Protein AF-A0A9P8PG30-F1 (afdb_monomer)

Mean predicted aligned error: 10.17 Å

Nearest PDB structures (foldseek):
  8om4-assembly1_Y  TM=9.327E-01  e=7.629E-26  Saccharomyces cerevisiae
  8d8l-assembly1_Y  TM=9.300E-01  e=6.526E-25  Saccharomyces cerevisiae
  5mrc-assembly1_YY  TM=9.302E-01  e=1.934E-23  Saccharomyces cerevisiae
  7pnw-assembly1_1  TM=8.370E-01  e=6.073E-05  Mus musculus
  8css-assembly1_1  TM=7.109E-01  e=1.776E-04  Homo sapiens

Organism: NCBI:txid1378264

InterPro domains:
  IPR019349 Small ribosomal subunit protein mS35, mitochondrial, conserved domain [PF10213] (137-267)
  IPR039848 Small ribosomal subunit protein mS35, mitochondrial [PTHR13490] (96-263)

Foldseek 3Di:
DPPPDDDDPVVPCVLVPLLPLQPPDLVVLVVSPVVNCVVCPPNDDDDPSNLNSNLVCCVVVVNHSVLSVQCSVVPVVSVCVVVVHDPDDPPDDPPDPVPDDPPVVVVVVVVVVVVVVVVCCVVPVVVVCVVVDDDDDDDDLDQKDKDADDDPPCPQPLSRQKIKIKGAPVSLPDDPLLLQQLLQLLALQAAPVRNMGMDMFRDDPHNVVRVVVVVVVVVVSSVRSRPPPPDSCPVPDRDCPSVVVVCPPVVNVVVVVVVDDDDPVPDDVVPPDDDDQDPVNVVD

Radius of gyration: 38.38 Å; Cα contacts (8 Å, |Δi|>4): 210; chains: 1; bounding box: 87×65×99 Å

Sequence (284 aa):
MLRHFSTSTKTFQLYKTPSKWANLPPEQILALYKERSLKLVGQNKFNQDELNALLSTSKYTGIPEHEIKRIYTKGEVGVFEILNEKYQDNYNPPKFQFDEYPENAQQIIRDHREQREYNRIAAYEMPHLVKYRQEYKPTVDKPLKFKFVKYLGESDYKANQKVSLVVKLSDLKLDEKQQHKFKVLSGTRFNHDLQELKMSYNKLGSSLQNSKELSQQFSRLLKESKDLSKDDFSDIPLDLRYFNKLKSNDHNKKLNRYKLKFPEEWKRPEDAPKERKSVLDLIE

Secondary structure (DSSP, 8-state):
--------TTSTTGGG-GGG-TTS-HHHHHHHHHHHHHHSTTT----HHHHHHHHHTHHHH---HHHHHHHHHHTHHHHHHHHT--S----PPPPP-S-S--HHHHHHHHHHHHHHHHHHIIIIIHHHHGGG-------SS---EEEE---TT-TT-GGGG-EEEEEEGGGG---HHHHHHHHHHHGGGEETTTTEEEEEE--SS-HHHHHHHHHHHHHHHHHHHH--SS----SS----HHHHHHHHSHHHHHHHHTT-PPPGGG--GGGSPPP---SGGGT-

pLDDT: mean 89.57, std 12.2, range [31.17, 98.56]

Solvent-accessible surface area (backbone atoms only — not comparable to full-atom values): 17406 Å² total; per-residue (Å²): 132,84,80,79,68,88,73,56,86,81,60,83,58,53,55,78,47,40,78,73,37,70,85,52,58,53,71,57,44,53,49,35,51,52,50,30,54,69,74,32,65,96,70,72,68,94,49,68,46,43,48,54,31,54,44,71,25,21,84,80,74,72,46,56,51,72,56,54,53,39,31,74,72,49,42,69,63,29,48,31,68,70,70,74,47,74,96,71,79,83,87,65,81,73,81,85,80,86,83,74,75,57,69,74,58,48,49,54,53,48,54,52,48,51,53,53,48,53,51,47,41,56,70,64,50,50,66,58,53,58,80,73,65,74,84,89,74,82,76,78,97,60,59,72,43,78,46,81,43,80,58,85,97,44,82,82,45,74,62,40,17,31,25,34,40,39,34,48,57,83,69,64,75,60,54,75,62,30,46,51,29,38,48,56,76,45,43,89,38,42,39,83,89,78,43,28,42,49,52,71,36,65,86,48,95,38,35,67,58,18,45,51,54,47,51,51,53,48,53,51,52,56,50,58,22,65,47,56,87,86,56,53,61,82,87,60,78,80,83,53,65,67,59,52,52,57,50,64,36,66,75,42,45,59,56,52,58,70,68,64,67,81,60,72,88,73,62,57,75,86,76,50,83,72,88,77,79,52,76,64,77,73,72,113

Structure (mmCIF, N/CA/C/O backbone):
data_AF-A0A9P8PG30-F1
#
_entry.id   AF-A0A9P8PG30-F1
#
loop_
_atom_site.group_PDB
_atom_site.id
_atom_site.type_symbol
_atom_site.label_atom_id
_atom_site.label_alt_id
_atom_site.label_comp_id
_atom_site.label_asym_id
_atom_site.label_entity_id
_atom_site.label_seq_id
_atom_site.pdbx_PDB_ins_code
_atom_site.Cartn_x
_atom_site.Cartn_y
_atom_site.Cartn_z
_atom_site.occupancy
_atom_site.B_iso_or_equiv
_atom_site.auth_seq_id
_atom_site.auth_comp_id
_atom_site.auth_asym_id
_atom_site.auth_atom_id
_atom_site.pdbx_PDB_model_num
ATOM 1 N N . MET A 1 1 ? 10.600 -5.669 -22.794 1.00 39.09 1 MET A N 1
ATOM 2 C CA . MET A 1 1 ? 11.745 -5.840 -21.878 1.00 39.09 1 MET A CA 1
ATOM 3 C C . MET A 1 1 ? 12.725 -6.854 -22.440 1.00 39.09 1 MET A C 1
ATOM 5 O O . MET A 1 1 ? 12.573 -8.051 -22.217 1.00 39.09 1 MET A O 1
ATOM 9 N N . LEU A 1 2 ? 13.723 -6.374 -23.179 1.00 31.17 2 LEU A N 1
ATOM 10 C CA . LEU A 1 2 ? 14.970 -7.110 -23.350 1.00 31.17 2 LEU A CA 1
ATOM 11 C C . LEU A 1 2 ? 15.621 -7.175 -21.966 1.00 31.17 2 LEU A C 1
ATOM 13 O O . LEU A 1 2 ? 16.029 -6.144 -21.428 1.00 31.17 2 LEU A O 1
ATOM 17 N N . ARG A 1 3 ? 1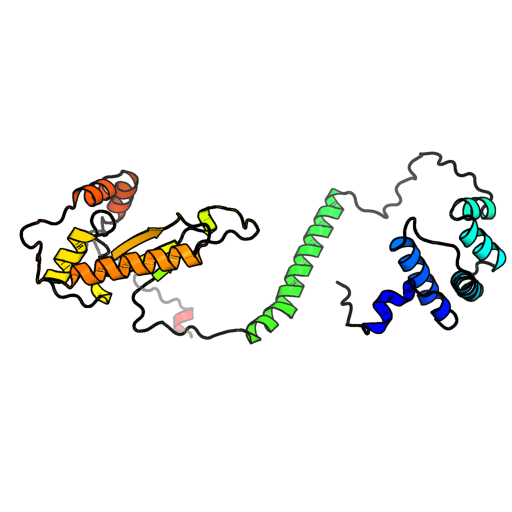5.619 -8.365 -21.354 1.00 40.06 3 ARG A N 1
ATOM 18 C CA . ARG A 1 3 ? 16.324 -8.623 -20.097 1.00 40.06 3 ARG A CA 1
ATOM 19 C C . ARG A 1 3 ? 17.787 -8.250 -20.315 1.00 40.06 3 ARG A C 1
ATOM 21 O O . ARG A 1 3 ? 18.503 -8.965 -21.009 1.00 40.06 3 ARG A O 1
ATOM 28 N N . HIS A 1 4 ? 18.220 -7.137 -19.733 1.00 33.12 4 HIS A N 1
ATOM 29 C CA . HIS A 1 4 ? 19.638 -6.895 -19.521 1.00 33.12 4 HIS A CA 1
ATOM 30 C C . HIS A 1 4 ? 20.056 -7.861 -18.415 1.00 33.12 4 HIS A C 1
ATOM 32 O O . HIS A 1 4 ? 19.954 -7.563 -17.227 1.00 33.12 4 HIS A O 1
ATOM 38 N N . PHE A 1 5 ? 20.438 -9.074 -18.816 1.00 37.06 5 PHE A N 1
ATOM 39 C CA . PHE A 1 5 ? 21.253 -9.934 -17.974 1.00 37.06 5 PHE A CA 1
ATOM 40 C C . PHE A 1 5 ? 22.447 -9.109 -17.496 1.00 37.06 5 PHE A C 1
ATOM 42 O O . PHE A 1 5 ? 22.982 -8.304 -18.257 1.00 37.06 5 PHE A O 1
ATOM 49 N N . SER A 1 6 ? 22.831 -9.277 -16.233 1.00 40.44 6 SER A N 1
ATOM 50 C CA . SER A 1 6 ? 23.961 -8.590 -15.619 1.00 40.44 6 SER A CA 1
ATOM 51 C C . SER A 1 6 ? 25.255 -8.885 -16.385 1.00 40.44 6 SER A C 1
ATOM 53 O O . SER A 1 6 ? 26.017 -9.790 -16.044 1.00 40.44 6 SER A O 1
ATOM 55 N N . THR A 1 7 ? 25.536 -8.116 -17.427 1.00 36.91 7 THR A N 1
ATOM 56 C CA . THR A 1 7 ? 26.876 -8.006 -17.978 1.00 36.91 7 THR A CA 1
ATOM 57 C C . THR A 1 7 ? 27.670 -7.194 -16.970 1.00 36.91 7 THR A C 1
ATOM 59 O O . THR A 1 7 ? 27.444 -5.997 -16.831 1.00 36.91 7 THR A O 1
ATOM 62 N N . SER A 1 8 ? 28.515 -7.891 -16.208 1.00 38.94 8 SER A N 1
ATOM 63 C CA . SER A 1 8 ? 29.741 -7.407 -15.567 1.00 38.94 8 SER A CA 1
ATOM 64 C C . SER A 1 8 ? 29.812 -5.891 -15.347 1.00 38.94 8 SER A C 1
ATOM 66 O O . SER A 1 8 ? 30.046 -5.120 -16.273 1.00 38.94 8 SER A O 1
ATOM 68 N N . THR A 1 9 ? 29.740 -5.459 -14.092 1.00 45.47 9 THR A N 1
ATOM 69 C CA . THR A 1 9 ? 29.945 -4.071 -13.639 1.00 45.47 9 THR A CA 1
ATOM 70 C C . THR A 1 9 ? 31.234 -3.398 -14.151 1.00 45.47 9 THR A C 1
ATOM 72 O O . THR A 1 9 ? 31.374 -2.184 -14.022 1.00 45.47 9 THR A O 1
ATOM 75 N N . LYS A 1 10 ? 32.158 -4.132 -14.792 1.00 47.34 10 LYS A N 1
ATOM 76 C CA . LYS A 1 10 ? 33.352 -3.593 -15.464 1.00 47.34 10 LYS A CA 1
ATOM 77 C C . LYS A 1 10 ? 33.074 -2.873 -16.798 1.00 47.34 10 LYS A C 1
ATOM 79 O O . LYS A 1 10 ? 33.916 -2.080 -17.209 1.00 47.34 10 LYS A O 1
ATOM 84 N N . THR A 1 11 ? 31.940 -3.098 -17.470 1.00 53.00 11 THR A N 1
ATOM 85 C CA . THR A 1 11 ? 31.624 -2.460 -18.772 1.00 53.00 11 THR A CA 1
ATOM 86 C C . THR A 1 11 ? 30.919 -1.103 -18.657 1.00 53.00 11 THR A C 1
ATOM 88 O O . THR A 1 11 ? 30.943 -0.325 -19.606 1.00 53.00 11 THR A O 1
ATOM 91 N N . PHE A 1 12 ? 30.359 -0.759 -17.491 1.00 61.66 12 PHE A N 1
ATOM 92 C CA . PHE A 1 12 ? 29.430 0.374 -17.311 1.00 61.66 12 PHE A CA 1
ATOM 93 C C . PHE A 1 12 ? 29.992 1.780 -17.597 1.00 61.66 12 PHE A C 1
ATOM 95 O O . PHE A 1 12 ? 29.233 2.747 -17.651 1.00 61.66 12 PHE A O 1
ATOM 102 N N . GLN A 1 13 ? 31.310 1.927 -17.745 1.00 78.44 13 GLN A N 1
ATOM 103 C CA . GLN A 1 13 ? 31.954 3.221 -18.004 1.00 78.44 13 GLN A CA 1
ATOM 104 C C . GLN A 1 13 ? 33.001 3.166 -19.117 1.00 78.44 13 GLN A C 1
ATOM 106 O O . GLN A 1 13 ? 33.821 4.076 -19.229 1.00 78.44 13 GLN A O 1
ATOM 111 N N . LEU A 1 14 ? 32.983 2.126 -19.956 1.00 87.94 14 LEU A N 1
ATOM 112 C CA . LEU A 1 14 ? 33.947 1.988 -21.049 1.00 87.94 14 LEU A CA 1
ATOM 113 C C . LEU A 1 14 ? 33.897 3.195 -22.005 1.00 87.94 14 LEU A C 1
ATOM 115 O O . LEU A 1 14 ? 34.938 3.635 -22.489 1.00 87.94 14 LEU A O 1
ATOM 119 N N . TYR A 1 15 ? 32.717 3.810 -22.160 1.00 89.88 15 TYR A N 1
ATOM 120 C CA . TYR A 1 15 ? 32.501 5.035 -22.935 1.00 89.88 15 TYR A CA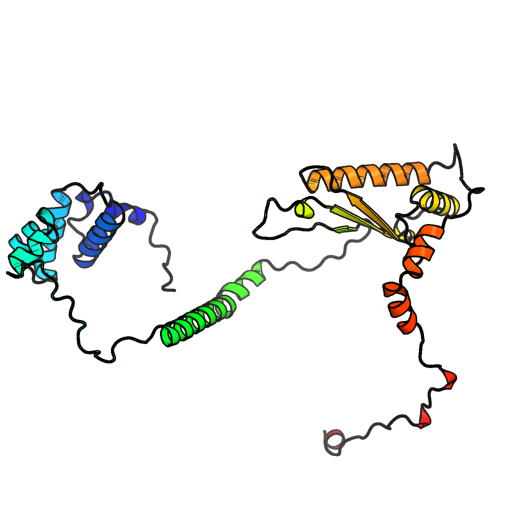 1
ATOM 121 C C . TYR A 1 15 ? 33.324 6.256 -22.435 1.00 89.88 15 TYR A C 1
ATOM 123 O O . TYR A 1 15 ? 33.541 7.226 -23.166 1.00 89.88 15 TYR A O 1
ATOM 131 N N . LYS A 1 16 ? 33.801 6.250 -21.179 1.00 89.75 16 LYS A N 1
ATOM 132 C CA . LYS A 1 16 ? 34.621 7.339 -20.616 1.00 89.75 16 LYS A CA 1
ATOM 133 C C . LYS A 1 16 ? 36.096 7.239 -20.998 1.00 89.75 16 LYS A C 1
ATOM 135 O O . LYS A 1 16 ? 36.784 8.255 -20.952 1.00 89.75 16 LYS A O 1
ATOM 140 N N . THR A 1 17 ? 36.577 6.049 -21.365 1.00 90.56 17 THR A N 1
ATOM 141 C CA . THR A 1 17 ? 37.994 5.781 -21.660 1.00 90.56 17 THR A CA 1
ATOM 142 C C . THR A 1 17 ? 38.178 5.280 -23.097 1.00 90.56 17 THR A C 1
ATOM 144 O O . THR A 1 17 ? 38.301 4.067 -23.293 1.00 90.56 17 THR A O 1
ATOM 147 N N . PRO A 1 18 ? 38.225 6.184 -24.097 1.00 90.88 18 PRO A N 1
ATOM 148 C CA . PRO A 1 18 ? 38.389 5.797 -25.499 1.00 90.88 18 PRO A CA 1
ATOM 149 C C . PRO A 1 18 ? 39.692 5.067 -25.829 1.00 90.88 18 PRO A C 1
ATOM 151 O O . PRO A 1 18 ? 39.726 4.271 -26.759 1.00 90.88 18 PRO A O 1
ATOM 154 N N . SER A 1 19 ? 40.728 5.229 -25.004 1.00 91.69 19 SER A N 1
ATOM 155 C CA . SER A 1 19 ? 41.995 4.493 -25.119 1.00 91.69 19 SER A CA 1
ATOM 156 C C . SER A 1 19 ? 41.842 2.969 -25.104 1.00 91.69 19 SER A C 1
ATOM 158 O O . SER A 1 19 ? 42.685 2.248 -25.628 1.00 91.69 19 SER A O 1
ATOM 160 N N . LYS A 1 20 ? 40.752 2.448 -24.527 1.00 91.75 20 LYS A N 1
ATOM 161 C CA . LYS A 1 20 ? 40.487 1.004 -24.442 1.00 91.75 20 LYS A CA 1
ATOM 162 C C . LYS A 1 20 ? 39.703 0.450 -25.636 1.00 91.75 20 LYS A C 1
ATOM 164 O O . LYS A 1 20 ? 39.381 -0.734 -25.630 1.00 91.75 20 LYS A O 1
ATOM 169 N N . TRP A 1 21 ? 39.353 1.277 -26.624 1.00 92.62 21 TRP A N 1
ATOM 170 C CA . TRP A 1 21 ? 38.451 0.879 -27.712 1.00 92.62 21 TRP A CA 1
ATOM 171 C C . TRP A 1 21 ? 39.160 0.245 -28.914 1.00 92.62 21 TRP A C 1
ATOM 173 O O . TRP A 1 21 ? 38.495 -0.369 -29.740 1.00 92.62 21 TRP A O 1
ATOM 183 N N . ALA A 1 22 ? 40.490 0.344 -28.998 1.00 87.12 22 ALA A N 1
ATOM 184 C CA . ALA A 1 22 ? 41.267 -0.018 -30.188 1.00 87.12 22 ALA A CA 1
ATOM 185 C C . ALA A 1 22 ? 41.102 -1.475 -30.672 1.00 87.12 22 ALA A C 1
ATOM 187 O O . ALA A 1 22 ? 41.218 -1.729 -31.863 1.00 87.12 22 ALA A O 1
ATOM 188 N N . ASN A 1 23 ? 40.808 -2.421 -29.771 1.00 88.12 23 ASN A N 1
ATOM 189 C CA . ASN A 1 23 ? 40.700 -3.856 -30.087 1.00 88.12 23 ASN A CA 1
ATOM 190 C C . ASN A 1 23 ? 39.265 -4.400 -29.973 1.00 88.12 23 ASN A C 1
ATOM 192 O O . ASN A 1 23 ? 39.066 -5.607 -29.833 1.00 88.12 23 ASN A O 1
ATOM 196 N N . LEU A 1 24 ? 38.261 -3.523 -29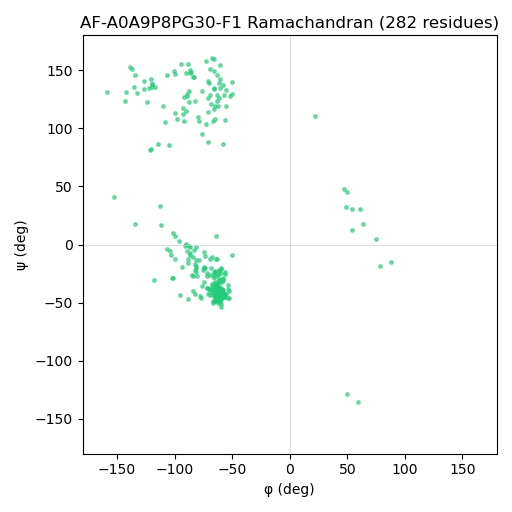.954 1.00 92.25 24 LEU A N 1
ATOM 197 C CA . LEU A 1 24 ? 36.859 -3.925 -29.858 1.00 92.25 24 LEU A CA 1
ATOM 198 C C . LEU A 1 24 ? 36.261 -4.177 -31.249 1.00 92.25 24 LEU A C 1
ATOM 200 O O . LEU A 1 24 ? 36.732 -3.611 -32.235 1.00 92.25 24 LEU A O 1
ATOM 204 N N . PRO A 1 25 ? 35.210 -5.008 -31.361 1.00 95.00 25 PRO A N 1
ATOM 205 C CA . PRO A 1 25 ? 34.521 -5.186 -32.630 1.00 95.00 25 PRO A CA 1
ATOM 206 C C . PRO A 1 25 ? 33.875 -3.860 -33.085 1.00 95.00 25 PRO A C 1
ATOM 208 O O . PRO A 1 25 ? 33.377 -3.107 -32.238 1.00 95.00 25 PRO A O 1
ATOM 211 N N . PRO A 1 26 ? 33.815 -3.580 -34.403 1.00 94.31 26 PRO A N 1
ATOM 212 C CA . PRO A 1 26 ? 33.328 -2.304 -34.934 1.00 94.31 26 PRO A CA 1
ATOM 213 C C . PRO A 1 26 ? 31.948 -1.872 -34.418 1.00 94.31 26 PRO A C 1
ATOM 215 O O . PRO A 1 26 ? 31.753 -0.707 -34.078 1.00 94.31 26 PRO A O 1
ATOM 218 N N . GLU A 1 27 ? 31.001 -2.807 -34.281 1.00 93.94 27 GLU A N 1
ATOM 219 C CA . GLU A 1 27 ? 29.666 -2.533 -33.727 1.00 93.94 27 GLU A CA 1
ATOM 220 C C . GLU A 1 27 ? 29.718 -1.976 -32.299 1.00 93.94 27 GLU A C 1
ATOM 222 O O . GLU A 1 27 ? 29.008 -1.023 -31.970 1.00 93.94 27 GLU A O 1
ATOM 227 N N . GLN A 1 28 ? 30.581 -2.544 -31.451 1.00 92.62 28 GLN A N 1
ATOM 228 C CA . GLN A 1 28 ? 30.746 -2.086 -30.073 1.00 92.62 28 GLN A CA 1
ATOM 229 C C . GLN A 1 28 ? 31.405 -0.711 -30.026 1.00 92.62 28 GLN A C 1
ATOM 231 O O . GLN A 1 28 ? 30.985 0.118 -29.226 1.00 92.62 28 GLN A O 1
ATOM 236 N N . ILE A 1 29 ? 32.383 -0.436 -30.894 1.00 94.25 29 ILE A N 1
ATOM 237 C CA . ILE A 1 29 ? 33.011 0.890 -30.993 1.00 94.25 29 ILE A CA 1
ATOM 238 C C . ILE A 1 29 ? 31.959 1.947 -31.352 1.00 94.25 29 ILE A C 1
ATOM 240 O O . ILE A 1 29 ? 31.876 2.981 -30.690 1.00 94.25 29 ILE A O 1
ATOM 244 N N . LEU A 1 30 ? 31.106 1.675 -32.345 1.00 94.12 30 LEU A N 1
ATOM 245 C CA . LEU A 1 30 ? 30.028 2.586 -32.745 1.00 94.12 30 LEU A CA 1
ATOM 246 C C . LEU A 1 30 ? 28.986 2.773 -31.634 1.00 94.12 30 LEU A C 1
ATOM 248 O O . LEU A 1 30 ? 28.513 3.889 -31.414 1.00 94.12 30 LEU A O 1
ATOM 252 N N . ALA A 1 31 ? 28.636 1.704 -30.916 1.00 93.19 31 ALA A N 1
ATOM 253 C CA . ALA A 1 31 ? 27.738 1.783 -29.768 1.00 93.19 31 ALA A CA 1
ATOM 254 C C . ALA A 1 31 ? 28.338 2.628 -28.632 1.00 93.19 31 ALA A C 1
ATOM 256 O O . ALA A 1 31 ? 27.645 3.483 -28.087 1.00 93.19 31 ALA A O 1
ATOM 257 N N . LEU A 1 32 ? 29.626 2.451 -28.324 1.00 93.00 32 LEU A N 1
ATOM 258 C CA . LEU A 1 32 ? 30.349 3.227 -27.311 1.00 93.00 32 LEU A CA 1
ATOM 259 C C . LEU A 1 32 ? 30.493 4.694 -27.705 1.00 93.00 32 LEU A C 1
ATOM 261 O O . LEU A 1 32 ? 30.340 5.565 -26.852 1.00 93.00 32 LEU A O 1
ATOM 265 N N . TYR A 1 33 ? 30.742 4.976 -28.984 1.00 92.62 33 TYR A N 1
ATOM 266 C CA . TYR A 1 33 ? 30.766 6.335 -29.514 1.00 92.62 33 TYR A CA 1
ATOM 267 C C . TYR A 1 33 ? 29.405 7.023 -29.346 1.00 92.62 33 TYR A C 1
ATOM 269 O O . TYR A 1 33 ? 29.341 8.123 -28.798 1.00 92.62 33 TYR A O 1
ATOM 277 N N . LYS A 1 34 ? 28.308 6.349 -29.726 1.00 91.75 34 LYS A N 1
ATOM 278 C CA . LYS A 1 34 ? 26.933 6.842 -29.517 1.00 91.75 34 LYS A CA 1
ATOM 279 C C . LYS A 1 34 ? 26.611 7.030 -28.035 1.00 91.75 34 LYS A C 1
ATOM 281 O O . LYS A 1 34 ? 26.034 8.035 -27.638 1.00 91.75 34 LYS A O 1
ATOM 286 N N . GLU A 1 35 ? 26.991 6.078 -27.192 1.00 91.75 35 GLU A N 1
ATOM 287 C CA . GLU A 1 35 ? 26.787 6.167 -25.747 1.00 91.75 35 GLU A CA 1
ATOM 288 C C . GLU A 1 35 ? 27.562 7.348 -25.149 1.00 91.75 35 GLU A C 1
ATOM 290 O O . GLU A 1 35 ? 27.025 8.100 -24.335 1.00 91.75 35 GLU A O 1
ATOM 295 N N . ARG A 1 36 ? 28.814 7.543 -25.572 1.00 91.31 36 ARG A N 1
ATOM 296 C CA . ARG A 1 36 ? 29.663 8.651 -25.137 1.00 91.31 36 ARG A CA 1
ATOM 297 C C . ARG A 1 36 ? 29.101 9.994 -25.585 1.00 91.31 36 ARG A C 1
ATOM 299 O O . ARG A 1 36 ? 29.035 10.900 -24.757 1.00 91.31 36 ARG A O 1
ATOM 306 N N . SER A 1 37 ? 28.680 10.120 -26.843 1.00 89.50 37 SER A N 1
ATOM 307 C CA . SER A 1 37 ? 28.111 11.363 -27.367 1.00 89.50 37 SER A CA 1
ATOM 308 C C . SER A 1 37 ? 26.799 11.730 -26.669 1.00 89.50 37 SER A C 1
ATOM 310 O O . SER A 1 37 ? 26.622 12.892 -26.317 1.00 89.50 37 SER A O 1
ATOM 312 N N . LEU A 1 38 ? 25.938 10.748 -26.363 1.00 90.38 38 LEU A N 1
ATOM 313 C CA . LEU A 1 38 ? 24.683 10.947 -25.623 1.00 90.38 38 LEU A CA 1
ATOM 314 C C . LEU A 1 38 ? 24.889 11.255 -24.134 1.00 90.38 38 LEU A C 1
ATOM 316 O O . LEU A 1 38 ? 24.143 12.042 -23.557 1.00 90.38 38 LEU A O 1
ATOM 320 N N . LYS A 1 39 ? 25.875 10.632 -23.478 1.00 90.38 39 LYS A N 1
ATOM 321 C CA . LYS A 1 39 ? 26.117 10.831 -22.037 1.00 90.38 39 LYS A CA 1
ATOM 322 C C . LYS A 1 39 ? 26.962 12.064 -21.721 1.00 90.38 39 LYS A C 1
ATOM 324 O O . LYS A 1 39 ? 26.855 12.585 -20.616 1.00 90.38 39 LYS A O 1
ATOM 329 N N . LEU A 1 40 ? 27.822 12.503 -22.643 1.00 88.75 40 LEU A N 1
ATOM 330 C CA . LEU A 1 40 ? 28.732 13.645 -22.470 1.00 88.75 40 LEU A CA 1
ATOM 331 C C . LEU A 1 40 ? 28.363 14.830 -23.376 1.00 88.75 40 LEU A C 1
ATOM 333 O O . LEU A 1 40 ? 29.246 15.560 -23.831 1.00 88.75 40 LEU A O 1
ATOM 337 N N . VAL A 1 41 ? 27.072 15.032 -23.649 1.00 83.94 41 VAL A N 1
ATOM 338 C CA . VAL A 1 41 ? 26.585 16.173 -24.445 1.00 83.94 41 VAL A CA 1
ATOM 339 C C . VAL A 1 41 ? 27.147 17.486 -23.875 1.00 83.94 41 VAL A C 1
ATOM 341 O O . VAL A 1 41 ? 27.083 17.732 -22.673 1.00 83.94 41 VAL A O 1
ATOM 344 N N . GLY A 1 42 ? 27.765 18.308 -24.729 1.00 79.81 42 GLY A N 1
ATOM 345 C CA . GLY A 1 42 ? 28.391 19.590 -24.361 1.00 79.81 42 GLY A CA 1
ATOM 346 C C . GLY A 1 42 ? 29.778 19.501 -23.700 1.00 79.81 42 GLY A C 1
ATOM 347 O O . GLY A 1 42 ? 30.524 20.474 -23.723 1.00 79.81 42 GLY A O 1
ATOM 348 N N . GLN A 1 43 ? 30.164 18.342 -23.159 1.00 83.00 43 GLN A N 1
ATOM 349 C CA . GLN A 1 43 ? 31.492 18.100 -22.568 1.00 83.00 43 GLN A CA 1
ATOM 350 C C . GLN A 1 43 ? 32.382 17.210 -23.440 1.00 83.00 43 GLN A C 1
ATOM 352 O O . GLN A 1 43 ? 33.540 16.957 -23.093 1.00 83.00 43 GLN A O 1
ATOM 357 N N . ASN A 1 44 ? 31.849 16.705 -24.554 1.00 80.25 44 ASN A N 1
ATOM 358 C CA . ASN A 1 44 ? 32.593 15.845 -25.450 1.00 80.25 44 ASN A CA 1
ATOM 359 C C . ASN A 1 44 ? 33.735 16.635 -26.098 1.00 80.25 44 ASN A C 1
ATOM 361 O O . ASN A 1 44 ? 33.514 17.606 -26.819 1.00 80.25 44 ASN A O 1
ATOM 365 N N . LYS A 1 45 ? 34.966 16.219 -25.808 1.00 84.81 45 LYS A N 1
ATOM 366 C CA . LYS A 1 45 ? 36.177 16.776 -26.404 1.00 84.81 45 LYS A CA 1
ATOM 367 C C . LYS A 1 45 ? 36.732 15.780 -27.400 1.00 84.81 45 LYS A C 1
ATOM 369 O O . LYS A 1 45 ? 36.674 14.573 -27.163 1.00 84.81 45 LYS A O 1
ATOM 374 N N . PHE A 1 46 ? 37.319 16.326 -28.457 1.00 87.94 46 PHE A N 1
ATOM 375 C CA . PHE A 1 46 ? 38.087 15.568 -29.428 1.00 87.94 46 PHE A CA 1
ATOM 376 C C . PHE A 1 46 ? 39.113 14.674 -28.720 1.00 87.94 46 PHE A C 1
ATOM 378 O O . PHE A 1 46 ? 39.877 15.146 -27.873 1.00 87.94 46 PHE A O 1
ATOM 385 N N . ASN A 1 47 ? 39.131 13.393 -29.077 1.00 92.31 47 ASN A N 1
ATOM 386 C 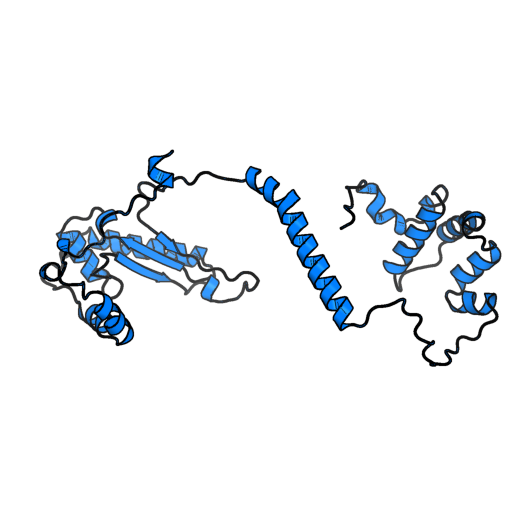CA . ASN A 1 47 ? 40.089 12.421 -28.577 1.00 92.31 47 ASN A CA 1
ATOM 387 C C . ASN A 1 47 ? 40.666 11.610 -29.747 1.00 92.31 47 ASN A C 1
ATOM 389 O O . ASN A 1 47 ? 39.933 11.092 -30.586 1.00 92.31 47 ASN A O 1
ATOM 393 N N . GLN A 1 48 ? 41.992 11.496 -29.801 1.00 93.19 48 GLN A N 1
ATOM 394 C CA . GLN A 1 48 ? 42.685 10.783 -30.874 1.00 93.19 48 GLN A CA 1
ATOM 395 C C . GLN A 1 48 ? 42.460 9.271 -30.802 1.00 93.19 48 GLN A C 1
ATOM 397 O O . GLN A 1 48 ? 42.254 8.645 -31.837 1.00 93.19 48 GLN A O 1
ATOM 402 N N . ASP A 1 49 ? 42.422 8.693 -29.600 1.00 94.25 49 ASP A N 1
ATOM 403 C CA . ASP A 1 49 ? 42.183 7.255 -29.425 1.00 94.25 49 ASP A CA 1
ATOM 404 C C . ASP A 1 49 ? 40.776 6.857 -29.890 1.00 94.25 49 ASP A C 1
ATOM 406 O O . ASP A 1 49 ? 40.576 5.809 -30.498 1.00 94.25 49 ASP A O 1
ATOM 410 N N . GLU A 1 50 ? 39.805 7.739 -29.638 1.00 93.81 50 GLU A N 1
ATOM 411 C CA . GLU A 1 50 ? 38.424 7.604 -30.101 1.00 93.81 50 GLU A CA 1
ATOM 412 C C . GLU A 1 50 ? 38.347 7.650 -31.626 1.00 93.81 50 GLU A C 1
ATOM 414 O O . GLU A 1 50 ? 37.727 6.784 -32.241 1.00 93.81 50 GLU A O 1
ATOM 419 N N . LEU A 1 51 ? 39.014 8.632 -32.238 1.00 94.56 51 LEU A N 1
ATOM 420 C CA . LEU A 1 51 ? 39.078 8.755 -33.687 1.00 94.56 51 LEU A CA 1
ATOM 421 C C . LEU A 1 51 ? 39.734 7.520 -34.315 1.00 94.56 51 LEU A C 1
ATOM 423 O O . LEU A 1 51 ? 39.173 6.959 -35.246 1.00 94.56 51 LEU A O 1
ATOM 427 N N . ASN A 1 52 ? 40.869 7.054 -33.793 1.00 95.50 52 ASN A N 1
ATOM 428 C CA . ASN A 1 52 ? 41.557 5.868 -34.310 1.00 95.50 52 ASN A CA 1
ATOM 429 C C . ASN A 1 52 ? 40.681 4.612 -34.210 1.00 95.50 52 ASN A C 1
ATOM 431 O O . ASN A 1 52 ? 40.615 3.823 -35.155 1.00 95.50 52 ASN A O 1
ATOM 435 N N . ALA A 1 53 ? 39.954 4.456 -33.100 1.00 95.06 53 ALA A N 1
ATOM 436 C CA . ALA A 1 53 ? 38.974 3.388 -32.957 1.00 95.06 53 ALA A CA 1
ATOM 437 C C . ALA A 1 53 ? 37.857 3.511 -34.010 1.00 95.06 53 ALA A C 1
ATOM 439 O O . ALA A 1 53 ? 37.512 2.519 -34.644 1.00 95.06 53 ALA A O 1
ATOM 440 N N . LEU A 1 54 ? 37.335 4.712 -34.273 1.00 94.88 54 LEU A N 1
ATOM 441 C CA . LEU A 1 54 ? 36.331 4.935 -35.320 1.00 94.88 54 LEU A CA 1
ATOM 442 C C . LEU A 1 54 ? 36.869 4.665 -36.731 1.00 94.88 54 LEU A C 1
ATOM 444 O O . LEU A 1 54 ? 36.166 4.059 -37.535 1.00 94.88 54 LEU A O 1
ATOM 448 N N . LEU A 1 55 ? 38.113 5.042 -37.033 1.00 95.19 55 LEU A N 1
ATOM 449 C CA . LEU A 1 55 ? 38.742 4.756 -38.327 1.00 95.19 55 LEU A CA 1
ATOM 450 C C . LEU A 1 55 ? 38.828 3.247 -38.586 1.00 95.19 55 LEU A C 1
ATOM 452 O O . LEU A 1 55 ? 38.531 2.799 -39.692 1.00 95.19 55 LEU A O 1
ATOM 456 N N . SER A 1 56 ? 39.097 2.447 -37.547 1.00 94.50 56 SER A N 1
ATOM 457 C CA . SER A 1 56 ? 39.089 0.981 -37.655 1.00 94.50 56 SER A CA 1
ATOM 458 C C . SER A 1 56 ? 37.729 0.401 -38.090 1.00 94.50 56 SER A C 1
ATOM 460 O O . SER A 1 56 ? 37.674 -0.699 -38.642 1.00 94.50 56 SER A O 1
ATOM 462 N N . THR A 1 57 ? 36.629 1.151 -37.918 1.00 95.19 57 THR A N 1
ATOM 463 C CA . THR A 1 57 ? 35.271 0.736 -38.321 1.00 95.19 57 THR A CA 1
ATOM 464 C C . THR A 1 57 ? 34.947 0.987 -39.798 1.00 95.19 57 THR A C 1
ATOM 466 O O . THR A 1 57 ? 33.907 0.529 -40.269 1.00 95.19 57 THR A O 1
ATOM 469 N N . SER A 1 58 ? 35.843 1.635 -40.555 1.00 95.06 58 SER A N 1
ATOM 470 C CA . SER A 1 58 ? 35.645 2.003 -41.968 1.00 95.06 58 SER A CA 1
ATOM 471 C C . SER A 1 58 ? 35.234 0.826 -42.859 1.00 95.06 58 SER A C 1
ATOM 473 O O . SER A 1 58 ? 34.258 0.910 -43.603 1.00 95.06 58 SER A O 1
ATOM 475 N N . LYS A 1 59 ? 35.916 -0.318 -42.728 1.00 93.56 59 LYS A N 1
ATOM 476 C CA . LYS A 1 59 ? 35.606 -1.526 -43.514 1.00 93.56 59 LYS A CA 1
ATOM 477 C C . LYS A 1 59 ? 34.226 -2.110 -43.206 1.00 93.56 59 LYS A C 1
ATOM 479 O O . LYS A 1 59 ? 33.654 -2.778 -44.057 1.00 93.56 59 LYS A O 1
ATOM 484 N N . TYR A 1 60 ? 33.720 -1.888 -41.994 1.00 94.56 60 TYR A N 1
ATOM 485 C CA . TYR A 1 60 ? 32.431 -2.406 -41.543 1.00 94.56 60 TYR A CA 1
ATOM 486 C C . TYR A 1 60 ? 31.268 -1.523 -42.008 1.00 94.56 60 TYR A C 1
ATOM 488 O O . TYR A 1 60 ? 30.246 -2.035 -42.450 1.00 94.56 60 TYR A O 1
ATOM 496 N N . THR A 1 61 ? 31.421 -0.199 -41.929 1.00 91.81 61 THR A N 1
ATOM 497 C CA . THR A 1 61 ? 30.381 0.753 -42.352 1.00 91.81 61 THR A CA 1
ATOM 498 C C . THR A 1 61 ? 30.367 0.997 -43.859 1.00 91.81 61 THR A C 1
ATOM 500 O O . THR A 1 61 ? 29.377 1.507 -44.376 1.00 91.81 61 THR A O 1
ATOM 503 N N . GLY A 1 62 ? 31.457 0.666 -44.560 1.00 93.56 62 GLY A N 1
ATOM 504 C CA . GLY A 1 62 ? 31.649 0.995 -45.973 1.00 93.56 62 GLY A CA 1
ATOM 505 C C . GLY A 1 62 ? 31.989 2.470 -46.218 1.00 93.56 62 GLY A C 1
ATOM 506 O O . GLY A 1 62 ? 32.102 2.879 -47.369 1.00 93.56 62 GLY A O 1
ATOM 507 N N . ILE A 1 63 ? 32.167 3.264 -45.156 1.00 92.50 63 ILE A N 1
ATOM 508 C CA . ILE A 1 63 ? 32.506 4.690 -45.233 1.00 92.50 63 ILE A CA 1
ATOM 509 C C . ILE A 1 63 ? 34.032 4.818 -45.205 1.00 92.50 63 ILE A C 1
ATOM 511 O O . ILE A 1 63 ? 34.659 4.290 -44.279 1.00 92.50 63 ILE A O 1
ATOM 515 N N . PRO A 1 64 ? 34.668 5.509 -46.164 1.00 95.69 64 PRO A N 1
ATOM 516 C CA . PRO A 1 64 ? 36.117 5.639 -46.200 1.00 95.69 64 PRO A CA 1
ATOM 517 C C . PRO A 1 64 ? 36.654 6.443 -45.002 1.00 95.69 64 PRO A C 1
ATOM 519 O O . PRO A 1 64 ? 36.017 7.360 -44.486 1.00 95.69 64 PRO A O 1
ATOM 522 N N . GLU A 1 65 ? 37.876 6.128 -44.572 1.00 95.25 65 GLU A N 1
ATOM 523 C CA . GLU A 1 65 ? 38.511 6.697 -43.369 1.00 95.25 65 GLU A CA 1
ATOM 524 C C . GLU A 1 65 ? 38.534 8.238 -43.337 1.00 95.25 65 GLU A C 1
ATOM 526 O O . GLU A 1 65 ? 38.319 8.861 -42.293 1.00 95.25 65 GLU A O 1
ATOM 531 N N . HIS A 1 66 ? 38.760 8.873 -44.489 1.00 93.75 66 HIS A N 1
ATOM 532 C CA . HIS A 1 66 ? 38.809 10.331 -44.595 1.00 93.75 66 HIS A CA 1
ATOM 533 C C . HIS A 1 66 ? 37.439 10.993 -44.351 1.00 93.75 66 HIS A C 1
ATOM 535 O O . HIS A 1 66 ? 37.382 12.064 -43.742 1.00 93.75 66 HIS A O 1
ATOM 541 N N . GLU A 1 67 ? 36.342 10.347 -44.756 1.00 93.75 67 GLU A N 1
ATOM 542 C CA . GLU A 1 67 ? 34.975 10.809 -44.493 1.00 93.75 67 GLU A CA 1
ATOM 543 C C . GLU A 1 67 ? 34.620 10.648 -43.016 1.00 93.75 67 GLU A C 1
ATOM 545 O O . GLU A 1 67 ? 34.115 11.589 -42.410 1.00 93.75 67 GLU A O 1
ATOM 550 N N . ILE A 1 68 ? 34.983 9.523 -42.388 1.00 94.31 68 ILE A N 1
ATOM 551 C CA . ILE A 1 68 ? 34.781 9.305 -40.943 1.00 94.31 68 ILE A CA 1
ATOM 552 C C . ILE A 1 68 ? 35.479 10.397 -40.128 1.00 94.31 68 ILE A C 1
ATOM 554 O O . ILE A 1 68 ? 34.888 10.979 -39.215 1.00 94.31 68 ILE A O 1
ATOM 558 N N . LYS A 1 69 ? 36.724 10.731 -40.482 1.00 94.62 69 LYS A N 1
ATOM 559 C CA . LYS A 1 69 ? 37.469 11.825 -39.846 1.00 94.62 69 LYS A CA 1
ATOM 560 C C . LYS A 1 69 ? 36.771 13.175 -40.025 1.00 94.62 69 LYS A C 1
ATOM 562 O O . LYS A 1 69 ? 36.720 13.970 -39.083 1.00 94.62 69 LYS A O 1
ATOM 567 N N . ARG A 1 70 ? 36.227 13.447 -41.213 1.00 93.00 70 ARG A N 1
ATOM 568 C CA . ARG A 1 70 ? 35.478 14.679 -41.508 1.00 93.00 70 ARG A CA 1
ATOM 569 C C . ARG A 1 70 ? 34.177 14.763 -40.703 1.00 93.00 70 ARG A C 1
ATOM 571 O O . ARG A 1 70 ? 33.913 15.806 -40.114 1.00 93.00 70 ARG A O 1
ATOM 578 N N . ILE A 1 71 ? 33.423 13.668 -40.600 1.00 93.06 71 ILE A N 1
ATOM 579 C CA . ILE A 1 71 ? 32.198 13.575 -39.787 1.00 93.06 71 ILE A CA 1
ATOM 580 C C . ILE A 1 71 ? 32.520 13.778 -38.302 1.00 93.06 71 ILE A C 1
ATOM 582 O O . ILE A 1 71 ? 31.865 14.569 -37.633 1.00 93.06 71 ILE A O 1
ATOM 586 N N . TYR A 1 72 ? 33.567 13.134 -37.780 1.00 92.94 72 TYR A N 1
ATOM 587 C CA . TYR A 1 72 ? 33.951 13.272 -36.371 1.00 92.94 72 TYR A CA 1
ATOM 588 C C . TYR A 1 72 ? 34.371 14.705 -36.004 1.00 92.94 72 TYR A C 1
ATOM 590 O O . TYR A 1 72 ? 34.106 15.171 -34.899 1.00 92.94 72 TYR A O 1
ATOM 598 N N . THR A 1 73 ? 35.024 15.415 -36.928 1.00 92.19 73 THR A N 1
ATOM 599 C CA . THR A 1 73 ? 35.545 16.772 -36.686 1.00 92.19 73 THR A CA 1
ATOM 600 C C . THR A 1 73 ? 34.512 17.871 -36.894 1.00 92.19 73 THR A C 1
ATOM 602 O O . THR A 1 73 ? 34.491 18.830 -36.126 1.00 92.19 73 THR A O 1
ATOM 605 N N . LYS A 1 74 ? 33.674 17.754 -37.929 1.00 90.88 74 LYS A N 1
ATOM 606 C CA . LYS A 1 74 ? 32.703 18.785 -38.320 1.00 90.88 74 LYS A CA 1
ATOM 607 C C . LYS A 1 74 ? 31.259 18.460 -37.921 1.00 90.88 74 LYS A C 1
ATOM 609 O O . LYS A 1 74 ? 30.380 19.293 -38.128 1.00 90.88 74 LYS A O 1
ATOM 614 N N . GLY A 1 75 ? 30.996 17.272 -37.375 1.00 89.56 75 GLY A N 1
ATOM 615 C CA . GLY A 1 75 ? 29.648 16.825 -37.026 1.00 89.56 75 GLY A CA 1
ATOM 616 C C . GLY A 1 75 ? 28.726 16.790 -38.246 1.00 89.56 75 GLY A C 1
ATOM 617 O O . GLY A 1 75 ? 29.127 16.358 -39.328 1.00 89.56 75 GLY A O 1
ATOM 618 N N . GLU A 1 76 ? 27.503 17.292 -38.082 1.00 88.25 76 GLU A N 1
ATOM 619 C CA . GLU A 1 76 ? 26.482 17.340 -39.138 1.00 88.25 76 GLU A CA 1
ATOM 620 C C . GLU A 1 76 ? 26.934 18.141 -40.363 1.00 88.25 76 GLU A C 1
ATOM 622 O O . GLU A 1 76 ? 26.723 17.700 -41.488 1.00 88.25 76 GLU A O 1
ATOM 627 N N . VAL A 1 77 ? 27.651 19.256 -40.175 1.00 89.56 77 VAL A N 1
ATOM 628 C CA . VAL A 1 77 ? 28.202 20.052 -41.291 1.00 89.56 77 VAL A CA 1
ATOM 629 C C . VAL A 1 77 ? 29.118 19.194 -42.166 1.00 89.56 77 VAL A C 1
ATOM 631 O O . VAL A 1 77 ? 29.079 19.286 -43.389 1.00 89.56 77 VAL A O 1
ATOM 634 N N . GLY A 1 78 ? 29.906 18.310 -41.546 1.00 90.25 78 GLY A N 1
ATOM 635 C CA . GLY A 1 78 ? 30.756 17.364 -42.264 1.00 90.25 78 GLY A CA 1
ATOM 636 C C . GLY A 1 78 ? 29.960 16.389 -43.125 1.00 90.25 78 GLY A C 1
ATOM 637 O O . GLY A 1 78 ? 30.396 16.081 -44.228 1.00 90.25 78 GLY A O 1
ATOM 638 N N . VAL A 1 79 ? 28.793 15.947 -42.651 1.00 91.44 79 VAL A N 1
ATOM 639 C CA . VAL A 1 79 ? 27.894 15.046 -43.387 1.00 91.44 79 VAL A CA 1
ATOM 640 C C . VAL A 1 79 ? 27.317 15.745 -44.621 1.00 91.44 79 VAL A C 1
ATOM 642 O O . VAL A 1 79 ? 27.421 15.206 -45.719 1.00 91.44 79 VAL A O 1
ATOM 645 N N . PHE A 1 80 ? 26.796 16.966 -44.478 1.00 89.50 80 PHE A N 1
ATOM 646 C CA . PHE A 1 80 ? 26.257 17.737 -45.609 1.00 89.50 80 PHE A CA 1
ATOM 647 C C . PHE A 1 80 ? 27.309 18.023 -46.684 1.00 89.50 80 PHE A C 1
ATOM 649 O O . PHE A 1 80 ? 27.038 17.894 -47.876 1.00 89.50 80 PHE A O 1
ATOM 656 N N . GLU A 1 81 ? 28.538 18.349 -46.273 1.00 88.81 81 GLU A N 1
ATOM 657 C CA . GLU A 1 81 ? 29.644 18.553 -47.208 1.00 88.81 81 GLU A CA 1
ATOM 658 C C . GLU A 1 81 ? 30.074 17.266 -47.945 1.00 88.81 81 GLU A C 1
ATOM 660 O O . GLU A 1 81 ? 30.667 17.361 -49.017 1.00 88.81 81 GLU A O 1
ATOM 665 N N . ILE A 1 82 ? 29.850 16.079 -47.368 1.00 89.50 82 ILE A N 1
ATOM 666 C CA . ILE A 1 82 ? 30.118 14.785 -48.026 1.00 89.50 82 ILE A CA 1
ATOM 667 C C . ILE A 1 82 ? 29.005 14.468 -49.024 1.00 89.50 82 ILE A C 1
ATOM 669 O O . ILE A 1 82 ? 29.284 14.074 -50.153 1.00 89.50 82 ILE A O 1
ATOM 673 N N . LEU A 1 83 ? 27.750 14.684 -48.624 1.00 88.69 83 LEU A N 1
ATOM 674 C CA . LEU A 1 83 ? 26.575 14.436 -49.460 1.00 88.69 83 LEU A CA 1
ATOM 675 C C . LEU A 1 83 ? 26.390 15.484 -50.573 1.00 88.69 83 LEU A C 1
ATOM 677 O O . LEU A 1 83 ? 25.572 15.283 -51.463 1.00 88.69 83 LEU A O 1
ATOM 681 N N . ASN A 1 84 ? 27.154 16.586 -50.551 1.00 87.62 84 ASN A N 1
ATOM 682 C CA . ASN A 1 84 ? 26.946 17.768 -51.400 1.00 87.62 84 ASN A CA 1
ATOM 683 C C . ASN A 1 84 ? 25.517 18.335 -51.295 1.00 87.62 84 ASN A C 1
ATOM 685 O O . ASN A 1 84 ? 24.994 18.933 -52.238 1.00 87.62 84 ASN A O 1
ATOM 689 N N . GLU A 1 85 ? 24.893 18.170 -50.131 1.00 86.00 85 GLU A N 1
ATOM 690 C CA . GLU A 1 85 ? 23.542 18.638 -49.845 1.00 86.00 85 GLU A CA 1
ATOM 691 C C . GLU A 1 85 ? 23.580 19.938 -49.039 1.00 86.00 85 GLU A C 1
ATOM 693 O O . GLU A 1 85 ? 24.497 20.204 -48.259 1.00 86.00 85 GLU A O 1
ATOM 698 N N . LYS A 1 86 ? 22.565 20.783 -49.230 1.00 79.94 86 LYS A N 1
ATOM 699 C CA . LYS A 1 86 ? 22.388 21.991 -48.419 1.00 79.94 86 LYS A CA 1
ATOM 700 C C . LYS A 1 86 ? 21.600 21.639 -47.161 1.00 79.94 86 LYS A C 1
ATOM 702 O O . LYS A 1 86 ? 20.664 20.856 -47.225 1.00 79.94 86 LYS A O 1
ATOM 707 N N . TYR A 1 87 ? 21.891 22.326 -46.059 1.00 71.44 87 TYR A N 1
ATOM 708 C CA . TYR A 1 87 ? 21.178 22.215 -44.773 1.00 71.44 87 TYR A CA 1
ATOM 709 C C . TYR A 1 87 ? 19.691 22.663 -44.823 1.00 71.44 87 TYR A C 1
ATOM 711 O O . TYR A 1 87 ? 19.043 22.829 -43.797 1.00 71.44 87 TYR A O 1
ATOM 719 N N . GLN A 1 88 ? 19.132 22.952 -45.999 1.00 76.94 88 GLN A N 1
ATOM 720 C CA . GLN A 1 88 ? 17.795 23.533 -46.117 1.00 76.94 88 GLN A CA 1
ATOM 721 C C . GLN A 1 88 ? 16.750 22.431 -46.272 1.00 76.94 88 GLN A C 1
ATOM 723 O O . GLN A 1 88 ? 16.692 21.771 -47.306 1.00 76.94 88 GLN A O 1
ATOM 728 N N . ASP A 1 89 ? 15.913 22.276 -45.249 1.00 78.06 89 ASP A N 1
ATOM 729 C CA . ASP A 1 89 ? 14.685 21.495 -45.345 1.00 78.06 89 ASP A CA 1
ATOM 730 C C . ASP A 1 89 ? 13.667 22.246 -46.223 1.00 78.06 89 ASP A C 1
ATOM 732 O O . ASP A 1 89 ? 13.549 23.474 -46.170 1.00 78.06 89 ASP A O 1
ATOM 736 N N . ASN A 1 90 ? 12.941 21.508 -47.056 1.00 79.69 90 ASN A N 1
ATOM 737 C CA . ASN A 1 90 ? 11.879 22.042 -47.900 1.00 79.69 90 ASN A CA 1
ATOM 738 C C . ASN A 1 90 ? 10.522 22.102 -47.171 1.00 79.69 90 ASN A C 1
ATOM 740 O O . ASN A 1 90 ? 9.558 22.585 -47.765 1.00 79.69 90 ASN A O 1
ATOM 744 N N . TYR A 1 91 ? 10.454 21.631 -45.914 1.00 80.81 91 TYR A N 1
ATOM 745 C CA . TYR A 1 91 ? 9.278 21.620 -45.027 1.00 80.81 91 TYR A CA 1
ATOM 746 C C . TYR A 1 91 ? 8.027 20.955 -45.624 1.00 80.81 91 TYR A C 1
ATOM 748 O O . TYR A 1 91 ? 6.929 21.070 -45.073 1.00 80.81 91 TYR A O 1
ATOM 756 N N . ASN A 1 92 ? 8.171 20.245 -46.743 1.00 86.31 92 ASN A N 1
ATOM 757 C CA . ASN A 1 92 ? 7.064 19.570 -47.394 1.00 86.31 92 ASN A CA 1
ATOM 758 C C . ASN A 1 92 ? 6.910 18.181 -46.778 1.00 86.31 92 ASN A C 1
ATOM 760 O O . ASN A 1 92 ? 7.853 17.388 -46.839 1.00 86.31 92 ASN A O 1
ATOM 764 N N . PRO A 1 93 ? 5.733 17.840 -46.220 1.00 83.50 93 PRO A N 1
ATOM 765 C CA . PRO A 1 93 ? 5.534 16.511 -45.679 1.00 83.50 93 PRO A CA 1
ATOM 766 C C . PRO A 1 93 ? 5.658 15.491 -46.820 1.00 83.50 93 PRO A C 1
ATOM 768 O O . PRO A 1 93 ? 4.999 15.645 -47.859 1.00 83.50 93 PRO A O 1
ATOM 771 N N . PRO A 1 94 ? 6.490 14.447 -46.665 1.00 86.56 94 PRO A N 1
ATOM 772 C CA . PRO A 1 94 ? 6.527 13.369 -47.635 1.00 86.56 94 PRO A CA 1
ATOM 773 C C . PRO A 1 94 ? 5.148 12.704 -47.719 1.00 86.56 94 PRO A C 1
ATOM 775 O O . PRO A 1 94 ? 4.354 12.728 -46.774 1.00 86.56 94 PRO A O 1
ATOM 778 N N . LYS A 1 95 ? 4.846 12.091 -48.867 1.00 92.25 95 LYS A N 1
ATOM 779 C CA . LYS A 1 95 ? 3.618 11.300 -49.013 1.00 92.25 95 LYS A CA 1
ATOM 780 C C . LYS A 1 95 ? 3.641 10.154 -48.003 1.00 92.25 95 LYS A C 1
ATOM 782 O O . LYS A 1 95 ? 4.654 9.471 -47.879 1.00 92.25 95 LYS A O 1
ATOM 787 N N . PHE A 1 96 ? 2.518 9.936 -47.326 1.00 92.69 96 PHE A N 1
ATOM 788 C CA . PHE A 1 96 ? 2.378 8.864 -46.346 1.00 92.69 96 PHE A CA 1
ATOM 789 C C . PHE A 1 96 ? 2.578 7.489 -47.000 1.00 92.69 96 PHE A C 1
ATOM 791 O O . PHE A 1 96 ? 1.912 7.176 -47.988 1.00 92.69 96 PHE A O 1
ATOM 798 N N . GLN A 1 97 ? 3.494 6.685 -46.452 1.00 95.56 97 GLN A N 1
ATOM 799 C CA . GLN A 1 97 ? 3.889 5.388 -47.016 1.00 95.56 97 GLN A CA 1
ATOM 800 C C . GLN A 1 97 ? 3.213 4.188 -46.333 1.00 95.56 97 GLN A C 1
ATOM 802 O O . GLN A 1 97 ? 3.529 3.051 -46.668 1.00 95.56 97 GLN A O 1
ATOM 807 N N . PHE A 1 98 ? 2.250 4.420 -45.430 1.00 93.75 98 PHE A N 1
ATOM 808 C CA . PHE A 1 98 ? 1.580 3.371 -44.641 1.00 93.75 98 PHE A CA 1
ATOM 809 C C . PHE A 1 98 ? 2.530 2.566 -43.735 1.00 93.75 98 PHE A C 1
ATOM 811 O O . PHE A 1 98 ? 2.287 1.397 -43.442 1.00 93.75 98 PHE A O 1
ATOM 818 N N . ASP A 1 99 ? 3.601 3.205 -43.274 1.00 95.19 99 ASP A N 1
ATOM 819 C CA . ASP A 1 99 ? 4.676 2.648 -42.449 1.00 95.19 99 ASP A CA 1
ATOM 820 C C . ASP A 1 99 ? 4.588 3.036 -40.960 1.00 95.19 99 ASP A C 1
ATOM 822 O O . ASP A 1 99 ? 5.287 2.449 -40.134 1.00 95.19 99 ASP A O 1
ATOM 826 N N . GLU A 1 100 ? 3.692 3.958 -40.593 1.00 94.38 100 GLU A N 1
ATOM 827 C CA . GLU A 1 100 ? 3.506 4.432 -39.217 1.00 94.38 100 GLU A CA 1
ATOM 828 C C . GLU A 1 100 ? 2.020 4.500 -38.826 1.00 94.38 100 GLU A C 1
ATOM 830 O O . GLU A 1 100 ? 1.149 4.809 -39.643 1.00 94.38 100 GLU A O 1
ATOM 835 N N . TYR A 1 101 ? 1.713 4.216 -37.559 1.00 95.50 101 TYR A N 1
ATOM 836 C CA . TYR A 1 101 ? 0.342 4.270 -37.050 1.00 95.50 101 TYR A CA 1
ATOM 837 C C . TYR A 1 101 ? -0.040 5.688 -36.599 1.00 95.50 101 TYR A C 1
ATOM 839 O O . TYR A 1 101 ? 0.799 6.404 -36.052 1.00 95.50 101 TYR A O 1
ATOM 847 N N . PRO A 1 102 ? -1.322 6.089 -36.719 1.00 96.00 102 PRO A N 1
ATOM 848 C CA . PRO A 1 102 ? -1.796 7.327 -36.111 1.00 96.00 102 PRO A CA 1
ATOM 849 C C . PRO A 1 102 ? -1.742 7.241 -34.580 1.00 96.00 102 PRO A C 1
ATOM 851 O O . PRO A 1 102 ? -1.771 6.154 -33.996 1.00 96.00 102 PRO A O 1
ATOM 854 N N . GLU A 1 103 ? -1.738 8.395 -33.916 1.00 95.88 103 GLU A N 1
ATOM 855 C CA . GLU A 1 103 ? -1.556 8.499 -32.463 1.00 95.88 103 GLU A CA 1
ATOM 856 C C . GLU A 1 103 ? -2.531 7.625 -31.656 1.00 95.88 103 GLU A C 1
ATOM 858 O O . GLU A 1 103 ? -2.103 6.874 -30.782 1.00 95.88 103 GLU A O 1
ATOM 863 N N . ASN A 1 104 ? -3.822 7.634 -31.998 1.00 97.88 104 ASN A N 1
ATOM 864 C CA . ASN A 1 104 ? -4.832 6.818 -31.310 1.00 97.88 104 ASN A CA 1
ATOM 865 C C . ASN A 1 104 ? -4.514 5.314 -31.389 1.00 97.88 104 ASN A C 1
ATOM 867 O O . ASN A 1 104 ? -4.686 4.579 -30.419 1.00 97.88 104 ASN A O 1
ATOM 871 N N . ALA A 1 105 ? -4.014 4.846 -32.536 1.00 98.00 105 ALA A N 1
ATOM 872 C CA . ALA A 1 105 ? -3.608 3.454 -32.696 1.00 98.00 105 ALA A CA 1
ATOM 873 C C . ALA A 1 105 ? -2.318 3.159 -31.915 1.00 98.00 105 ALA A C 1
ATOM 875 O O . ALA A 1 105 ? -2.208 2.106 -31.286 1.00 98.00 105 ALA A O 1
ATOM 876 N N . GLN A 1 106 ? -1.366 4.098 -31.876 1.00 97.75 106 GLN A N 1
ATOM 877 C CA . GLN A 1 106 ? -0.182 3.959 -31.029 1.00 97.75 106 GLN A CA 1
ATOM 878 C C . GLN A 1 106 ? -0.533 3.897 -29.535 1.00 97.75 106 GLN A C 1
ATOM 880 O O . GLN A 1 106 ? 0.104 3.130 -28.815 1.00 97.75 106 GLN A O 1
ATOM 885 N N . GLN A 1 107 ? -1.529 4.655 -29.062 1.00 98.25 107 GLN A N 1
ATOM 886 C CA . GLN A 1 107 ? -2.012 4.590 -27.675 1.00 98.25 107 GLN A CA 1
ATOM 887 C C . GLN A 1 107 ? -2.539 3.189 -27.343 1.00 98.25 107 GLN A C 1
ATOM 889 O O . GLN A 1 107 ? -2.043 2.564 -26.412 1.00 98.25 107 GLN A O 1
ATOM 894 N N . ILE A 1 108 ? -3.406 2.621 -28.190 1.00 98.38 108 ILE A N 1
ATOM 895 C CA . ILE A 1 108 ? -3.904 1.242 -28.024 1.00 98.38 108 ILE A CA 1
ATOM 896 C C . ILE A 1 108 ? -2.745 0.234 -27.985 1.00 98.38 108 ILE A C 1
ATOM 898 O O . ILE A 1 108 ? -2.724 -0.691 -27.170 1.00 98.38 108 ILE A O 1
ATOM 902 N N . ILE A 1 109 ? -1.744 0.407 -28.853 1.00 98.19 109 ILE A N 1
ATOM 903 C CA . ILE A 1 109 ? -0.555 -0.451 -28.867 1.00 98.19 109 ILE A CA 1
ATOM 904 C C . ILE A 1 109 ? 0.252 -0.302 -27.567 1.00 98.19 109 ILE A C 1
ATOM 906 O O . ILE A 1 109 ? 0.788 -1.301 -27.078 1.00 98.19 109 ILE A O 1
ATOM 910 N N . ARG A 1 110 ? 0.369 0.908 -27.003 1.00 97.69 110 ARG A N 1
ATOM 911 C CA . ARG A 1 110 ? 1.050 1.154 -25.719 1.00 97.69 110 ARG A CA 1
ATOM 912 C C . ARG A 1 110 ? 0.310 0.480 -24.569 1.00 97.69 110 ARG A C 1
ATOM 914 O O . ARG A 1 110 ? 0.948 -0.289 -23.854 1.00 97.69 110 ARG A O 1
ATOM 921 N N . ASP A 1 111 ? -1.003 0.649 -24.477 1.00 98.31 111 ASP A N 1
ATOM 922 C CA . ASP A 1 111 ? -1.838 0.017 -23.447 1.00 98.31 111 ASP A CA 1
ATOM 923 C C . ASP A 1 111 ? -1.737 -1.512 -23.527 1.00 98.31 111 ASP A C 1
ATOM 925 O O . ASP A 1 111 ? -1.536 -2.209 -22.532 1.00 98.31 111 ASP A O 1
ATOM 929 N N . HIS A 1 112 ? -1.767 -2.061 -24.743 1.00 98.50 112 HIS A N 1
ATOM 930 C CA . HIS A 1 112 ? -1.591 -3.495 -24.948 1.00 98.50 112 HIS A CA 1
ATOM 931 C C . HIS A 1 112 ? -0.180 -3.976 -24.554 1.00 98.50 112 HIS A C 1
ATOM 933 O O . HIS A 1 112 ? -0.009 -5.082 -24.032 1.00 98.50 112 HIS A O 1
ATOM 939 N N . ARG A 1 113 ? 0.865 -3.165 -24.774 1.00 98.25 113 ARG A N 1
ATOM 940 C CA . ARG A 1 113 ? 2.227 -3.477 -24.304 1.00 98.25 113 ARG A CA 1
ATOM 941 C C . ARG A 1 113 ? 2.311 -3.455 -22.779 1.00 98.25 113 ARG A C 1
ATOM 943 O O . ARG A 1 113 ? 2.943 -4.357 -22.228 1.00 98.25 113 ARG A O 1
ATOM 950 N N . GLU A 1 114 ? 1.659 -2.497 -22.126 1.00 98.38 114 GLU A N 1
ATOM 951 C CA . GLU A 1 114 ? 1.557 -2.405 -20.666 1.00 98.38 114 GLU A CA 1
ATOM 952 C C . GLU A 1 114 ? 0.818 -3.620 -20.087 1.00 98.38 114 GLU A C 1
ATOM 954 O O . GLU A 1 114 ? 1.329 -4.302 -19.198 1.00 98.38 114 GLU A O 1
ATOM 959 N N . GLN A 1 115 ? -0.318 -4.003 -20.670 1.00 98.56 115 GLN A N 1
ATOM 960 C CA . GLN A 1 115 ? -1.034 -5.219 -20.281 1.00 98.56 115 GLN A CA 1
ATOM 961 C C . GLN A 1 115 ? -0.134 -6.460 -20.387 1.00 98.56 115 GLN A C 1
ATOM 963 O O . GLN A 1 115 ? -0.070 -7.288 -19.476 1.00 98.56 115 GLN A O 1
ATOM 968 N N . ARG A 1 116 ? 0.613 -6.598 -21.490 1.00 98.44 116 ARG A N 1
ATOM 969 C CA . ARG A 1 116 ? 1.559 -7.712 -21.674 1.00 98.44 116 ARG A CA 1
ATOM 970 C C . ARG A 1 116 ? 2.723 -7.667 -20.689 1.00 98.44 116 ARG A C 1
ATOM 972 O O . ARG A 1 116 ? 3.289 -8.715 -20.377 1.00 98.44 116 ARG A O 1
ATOM 979 N N . GLU A 1 117 ? 3.118 -6.485 -20.236 1.00 98.31 117 GLU A N 1
ATOM 980 C CA . GLU A 1 117 ? 4.105 -6.316 -19.179 1.00 98.31 117 GLU A CA 1
ATOM 981 C C . GLU A 1 117 ? 3.579 -6.828 -17.841 1.00 98.31 117 GLU A C 1
ATOM 983 O O . GLU A 1 117 ? 4.223 -7.700 -17.256 1.00 98.31 117 GLU A O 1
ATOM 988 N N . TYR A 1 118 ? 2.377 -6.424 -17.429 1.00 98.50 118 TYR A N 1
ATOM 989 C CA . TYR A 1 118 ? 1.737 -6.959 -16.227 1.00 98.50 118 TYR A CA 1
ATOM 990 C C . TYR A 1 118 ? 1.516 -8.470 -16.299 1.00 98.50 118 TYR A C 1
ATOM 992 O O . TYR A 1 118 ? 1.806 -9.173 -15.332 1.00 98.50 118 TYR A O 1
ATOM 1000 N N . ASN A 1 119 ? 1.114 -9.002 -17.455 1.00 98.50 119 ASN A N 1
ATOM 1001 C CA . ASN A 1 119 ? 0.995 -10.449 -17.654 1.00 98.50 119 ASN A CA 1
ATOM 1002 C C . ASN A 1 119 ? 2.343 -11.164 -17.471 1.00 98.50 119 ASN A C 1
ATOM 1004 O O . ASN A 1 119 ? 2.402 -12.253 -16.904 1.00 98.50 119 ASN A O 1
ATOM 1008 N N . ARG A 1 120 ? 3.448 -10.550 -17.916 1.00 98.50 120 ARG A N 1
ATOM 1009 C CA . ARG A 1 120 ? 4.799 -11.097 -17.728 1.00 98.50 120 ARG A CA 1
ATOM 1010 C C . ARG A 1 120 ? 5.221 -11.061 -16.258 1.00 98.50 120 ARG A C 1
ATOM 1012 O O . ARG A 1 120 ? 5.764 -12.053 -15.778 1.00 98.50 120 ARG A O 1
ATOM 1019 N N . ILE A 1 121 ? 4.961 -9.958 -15.556 1.00 98.12 121 ILE A N 1
ATOM 1020 C CA . ILE A 1 121 ? 5.215 -9.827 -14.112 1.00 98.12 121 ILE A CA 1
ATOM 1021 C C . ILE A 1 121 ? 4.408 -10.890 -13.356 1.00 98.12 121 ILE A C 1
ATOM 1023 O O . ILE A 1 121 ? 4.959 -11.632 -12.545 1.00 98.12 121 ILE A O 1
ATOM 1027 N N . ALA A 1 122 ? 3.125 -11.050 -13.686 1.00 98.19 122 ALA A N 1
ATOM 1028 C CA . ALA A 1 122 ? 2.252 -12.055 -13.089 1.00 98.19 122 ALA A CA 1
ATOM 1029 C C . ALA A 1 122 ? 2.735 -13.493 -13.330 1.00 98.19 122 ALA A C 1
ATOM 1031 O O . ALA A 1 122 ? 2.719 -14.303 -12.408 1.00 98.19 122 ALA A O 1
ATOM 1032 N N . ALA A 1 123 ? 3.196 -13.809 -14.541 1.00 97.94 123 ALA A N 1
ATOM 1033 C CA . ALA A 1 123 ? 3.637 -15.156 -14.892 1.00 97.94 123 ALA A CA 1
ATOM 1034 C C . ALA A 1 123 ? 5.018 -15.520 -14.325 1.00 97.94 123 ALA A C 1
ATOM 1036 O O . ALA A 1 123 ? 5.242 -16.678 -13.981 1.00 97.94 123 ALA A O 1
ATOM 1037 N N . TYR A 1 124 ? 5.952 -14.565 -14.245 1.00 97.44 124 TYR A N 1
ATOM 1038 C CA . TYR A 1 124 ? 7.357 -14.868 -13.942 1.00 97.44 124 TYR A CA 1
ATOM 1039 C C . TYR A 1 124 ? 7.883 -14.240 -12.651 1.00 97.44 124 TYR A C 1
ATOM 1041 O O . TYR A 1 124 ? 8.741 -14.839 -12.011 1.00 97.44 124 TYR A O 1
ATOM 1049 N N . GLU A 1 125 ? 7.392 -13.073 -12.236 1.00 96.69 125 GLU A N 1
ATOM 1050 C CA . GLU A 1 125 ? 7.881 -12.394 -11.028 1.00 96.69 125 GLU A CA 1
ATOM 1051 C C . GLU A 1 125 ? 7.019 -12.712 -9.803 1.00 96.69 125 GLU A C 1
ATOM 1053 O O . GLU A 1 125 ? 7.549 -13.052 -8.746 1.00 96.69 125 GLU A O 1
ATOM 1058 N N . MET A 1 126 ? 5.690 -12.699 -9.941 1.00 96.94 126 MET A N 1
ATOM 1059 C CA . MET A 1 126 ? 4.773 -12.989 -8.830 1.00 96.94 126 MET A CA 1
ATOM 1060 C C . MET A 1 126 ? 4.979 -14.386 -8.213 1.00 96.94 126 MET A C 1
ATOM 1062 O O . MET A 1 126 ? 4.953 -14.480 -6.984 1.00 96.94 126 MET A O 1
ATOM 1066 N N . PRO A 1 127 ? 5.278 -15.469 -8.967 1.00 97.88 127 PRO A N 1
ATOM 1067 C CA . PRO A 1 127 ? 5.584 -16.765 -8.358 1.00 97.88 127 PRO A CA 1
ATOM 1068 C C . PRO A 1 127 ? 6.836 -16.735 -7.475 1.00 97.88 127 PRO A C 1
ATOM 1070 O O . PRO A 1 127 ? 6.946 -17.510 -6.527 1.00 97.88 127 PRO A O 1
ATOM 1073 N N . HIS A 1 128 ? 7.779 -15.819 -7.726 1.00 97.44 128 HIS A N 1
ATOM 1074 C CA . HIS A 1 128 ? 8.934 -15.639 -6.850 1.00 97.44 128 HIS A CA 1
ATOM 1075 C C . HIS A 1 128 ? 8.566 -14.990 -5.512 1.00 97.44 128 HIS A C 1
ATOM 1077 O O . HIS A 1 128 ? 9.247 -15.263 -4.523 1.00 97.44 128 HIS A O 1
ATOM 1083 N N . LEU A 1 129 ? 7.471 -14.223 -5.433 1.00 97.00 129 LEU A N 1
ATOM 1084 C CA . LEU A 1 129 ? 6.993 -13.656 -4.167 1.00 97.00 129 LEU A CA 1
ATOM 1085 C C . LEU A 1 129 ? 6.539 -14.729 -3.173 1.00 97.00 129 LEU A C 1
ATOM 1087 O O . LEU A 1 129 ? 6.604 -14.504 -1.966 1.00 97.00 129 LEU A O 1
ATOM 1091 N N . VAL A 1 130 ? 6.161 -15.921 -3.654 1.00 97.00 130 VAL A N 1
ATOM 1092 C CA . VAL A 1 130 ? 5.799 -17.066 -2.799 1.00 97.00 130 VAL A CA 1
ATOM 1093 C C . VAL A 1 130 ? 6.944 -17.443 -1.853 1.00 97.00 130 VAL A C 1
ATOM 1095 O O . VAL A 1 130 ? 6.684 -17.861 -0.728 1.00 97.00 130 VAL A O 1
ATOM 1098 N N . LYS A 1 131 ? 8.205 -17.212 -2.248 1.00 97.38 131 LYS A N 1
ATOM 1099 C CA . LYS A 1 131 ? 9.388 -17.439 -1.396 1.00 97.38 131 LYS A CA 1
ATOM 1100 C C . LYS A 1 131 ? 9.368 -16.611 -0.106 1.00 97.38 131 LYS A C 1
ATOM 1102 O O . LYS A 1 131 ? 9.991 -17.006 0.872 1.00 97.38 131 LYS A O 1
ATOM 1107 N N . TYR A 1 132 ? 8.658 -15.483 -0.098 1.00 97.50 132 TYR A N 1
ATOM 1108 C CA . TYR A 1 132 ? 8.533 -14.582 1.051 1.00 97.50 132 TYR A CA 1
ATOM 1109 C C . TYR A 1 132 ? 7.197 -14.745 1.794 1.00 97.50 132 TYR A C 1
ATOM 1111 O O . TYR A 1 132 ? 6.864 -13.926 2.652 1.00 97.50 132 TYR A O 1
ATOM 1119 N N . ARG A 1 133 ? 6.412 -15.784 1.477 1.00 97.50 133 ARG A N 1
ATOM 1120 C CA . ARG A 1 133 ? 5.140 -16.071 2.149 1.00 97.50 133 ARG A CA 1
ATOM 1121 C C . ARG A 1 133 ? 5.381 -16.450 3.611 1.00 97.50 133 ARG A C 1
ATOM 1123 O O . ARG A 1 133 ? 6.228 -17.281 3.919 1.00 97.50 133 ARG A O 1
ATOM 1130 N N . GLN A 1 134 ? 4.576 -15.879 4.501 1.00 96.88 134 GLN A N 1
ATOM 1131 C CA . GLN A 1 134 ? 4.554 -16.203 5.928 1.00 96.88 134 GLN A CA 1
ATOM 1132 C C . GLN A 1 134 ? 3.162 -16.723 6.301 1.00 96.88 134 GLN A C 1
ATOM 1134 O O . GLN A 1 134 ? 2.155 -16.186 5.837 1.00 96.88 134 GLN A O 1
ATOM 1139 N N . GLU A 1 135 ? 3.092 -17.777 7.115 1.00 97.31 135 GLU A N 1
ATOM 1140 C CA . GLU A 1 135 ? 1.825 -18.260 7.670 1.00 97.31 135 GLU A CA 1
ATOM 1141 C C . GLU A 1 135 ? 1.287 -17.267 8.710 1.00 97.31 135 GLU A C 1
ATOM 1143 O O . GLU A 1 135 ? 2.043 -16.720 9.520 1.00 97.31 135 GLU A O 1
ATOM 1148 N N . TYR A 1 136 ? -0.025 -17.026 8.695 1.00 96.94 136 TYR A N 1
ATOM 1149 C CA . TYR A 1 136 ? -0.656 -16.152 9.674 1.00 96.94 136 TYR A CA 1
ATOM 1150 C C . TYR A 1 136 ? -0.678 -16.820 11.051 1.00 96.94 136 TYR A C 1
ATOM 1152 O O . TYR A 1 136 ? -1.386 -17.799 11.267 1.00 96.94 136 TYR A O 1
ATOM 1160 N N . LYS A 1 137 ? 0.067 -16.250 12.002 1.00 94.75 137 LYS A N 1
ATOM 1161 C CA . LYS A 1 137 ? 0.040 -16.661 13.409 1.00 94.75 137 LYS A CA 1
ATOM 1162 C C . LYS A 1 137 ? -0.884 -15.722 14.188 1.00 94.75 137 LYS A C 1
ATOM 1164 O O . LYS A 1 137 ? -0.511 -14.559 14.382 1.00 94.75 137 LYS A O 1
ATOM 1169 N N . PRO A 1 138 ? -2.076 -16.173 14.623 1.00 92.62 138 PRO A N 1
ATOM 1170 C CA . PRO A 1 138 ? -2.974 -15.330 15.396 1.00 92.62 138 PRO A CA 1
ATOM 1171 C C . PRO A 1 138 ? -2.300 -14.911 16.703 1.00 92.62 138 PRO A C 1
ATOM 1173 O O . PRO A 1 138 ? -1.616 -15.694 17.362 1.00 92.62 138 PRO A O 1
ATOM 1176 N N . THR A 1 139 ? -2.478 -13.650 17.082 1.00 89.25 139 THR A N 1
ATOM 1177 C CA . THR A 1 139 ? -1.909 -13.128 18.321 1.00 89.25 139 THR A CA 1
ATOM 1178 C C . THR A 1 139 ? -2.770 -13.542 19.508 1.00 89.25 139 THR A C 1
ATOM 1180 O O . THR A 1 139 ? -3.866 -13.011 19.682 1.00 89.25 139 THR A O 1
ATOM 1183 N N . VAL A 1 140 ? -2.255 -14.449 20.334 1.00 85.81 140 VAL A N 1
ATOM 1184 C CA . VAL A 1 140 ? -2.803 -14.760 21.662 1.00 85.81 140 VAL A CA 1
ATOM 1185 C C . VAL A 1 140 ? -2.266 -13.720 22.661 1.00 85.81 140 VAL A C 1
ATOM 1187 O O . VAL A 1 140 ? -1.153 -13.218 22.492 1.00 85.81 140 VAL A O 1
ATOM 1190 N N . ASP A 1 141 ? -3.078 -13.318 23.641 1.00 85.12 141 ASP A N 1
ATOM 1191 C CA . ASP A 1 141 ? -2.716 -12.395 24.738 1.00 85.12 141 ASP A CA 1
ATOM 1192 C C . ASP A 1 141 ? -2.329 -10.949 24.359 1.00 85.12 141 ASP A C 1
ATOM 1194 O O . ASP A 1 141 ? -1.771 -10.208 25.171 1.00 85.12 141 ASP A O 1
ATOM 1198 N N . LYS A 1 142 ? -2.665 -10.490 23.145 1.00 90.12 142 LYS A N 1
ATOM 1199 C CA . LYS A 1 142 ? -2.470 -9.090 22.714 1.00 90.12 142 LYS A CA 1
ATOM 1200 C C . LYS A 1 142 ? -3.818 -8.402 22.465 1.00 90.12 142 LYS A C 1
ATOM 1202 O O . LYS A 1 142 ? -4.280 -8.370 21.326 1.00 90.12 142 LYS A O 1
ATOM 1207 N N . PRO A 1 143 ? -4.451 -7.826 23.505 1.00 90.75 143 PRO A N 1
ATOM 1208 C CA . PRO A 1 143 ? -5.792 -7.243 23.395 1.00 90.75 143 PRO A CA 1
ATOM 1209 C C . PRO A 1 143 ? -5.825 -5.901 22.647 1.00 90.75 143 PRO A C 1
ATOM 1211 O O . PRO A 1 143 ? -6.873 -5.461 22.175 1.00 90.75 143 PRO A O 1
ATOM 1214 N N . LEU A 1 144 ? -4.677 -5.223 22.537 1.00 94.38 144 LEU A N 1
ATOM 1215 C CA . LEU A 1 144 ? -4.579 -3.891 21.946 1.00 94.38 144 LEU A CA 1
ATOM 1216 C C . LEU A 1 144 ? -4.500 -3.958 20.420 1.00 94.38 144 LEU A C 1
ATOM 1218 O O . LEU A 1 144 ? -3.571 -4.544 19.864 1.00 94.38 144 LEU A O 1
ATOM 1222 N N . LYS A 1 145 ? -5.422 -3.276 19.733 1.00 95.38 145 LYS A N 1
ATOM 1223 C CA . LYS A 1 145 ? -5.412 -3.149 18.270 1.00 95.38 145 LYS A CA 1
ATOM 1224 C C . LYS A 1 145 ? -5.030 -1.734 17.863 1.00 95.38 145 LYS A C 1
ATOM 1226 O O . LYS A 1 145 ? -5.846 -0.820 17.962 1.00 95.38 145 LYS A O 1
ATOM 1231 N N . PHE A 1 146 ? -3.805 -1.563 17.372 1.00 96.62 146 PHE A N 1
ATOM 1232 C CA . PHE A 1 146 ? -3.350 -0.308 16.776 1.00 96.62 146 PHE A CA 1
ATOM 1233 C C . PHE A 1 146 ? -3.650 -0.279 15.273 1.00 96.62 146 PHE A C 1
ATOM 1235 O O . PHE A 1 146 ? -3.293 -1.196 14.537 1.00 96.62 146 PHE A O 1
ATOM 1242 N N . LYS A 1 147 ? -4.281 0.800 14.809 1.00 96.75 147 LYS A N 1
ATOM 1243 C CA . LYS A 1 147 ? -4.515 1.100 13.396 1.00 96.75 147 LYS A CA 1
ATOM 1244 C C . LYS A 1 147 ? -3.645 2.280 12.980 1.00 96.75 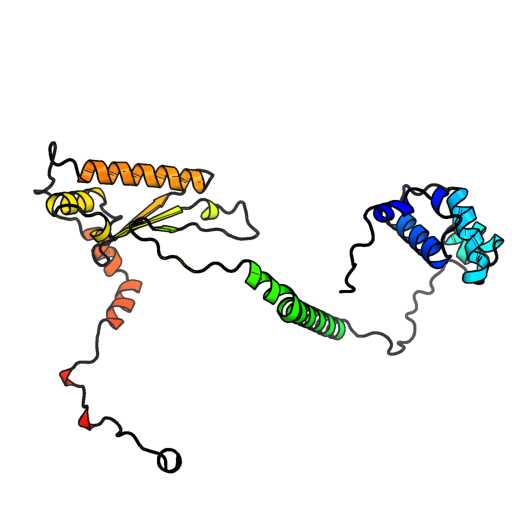147 LYS A C 1
ATOM 1246 O O . LYS A 1 147 ? -3.823 3.391 13.489 1.00 96.75 147 LYS A O 1
ATOM 1251 N N . PHE A 1 148 ? -2.766 2.024 12.019 1.00 96.44 148 PHE A N 1
ATOM 1252 C CA . PHE A 1 148 ? -1.963 3.025 11.324 1.00 96.44 148 PHE A CA 1
ATOM 1253 C C . PHE A 1 148 ? -2.599 3.336 9.968 1.00 96.44 148 PHE A C 1
ATOM 1255 O O . PHE A 1 148 ? -3.216 2.468 9.350 1.00 96.44 148 PHE A O 1
ATOM 1262 N N . VAL A 1 149 ? -2.471 4.580 9.519 1.00 93.62 149 VAL A N 1
ATOM 1263 C CA . VAL A 1 149 ? -2.910 5.025 8.193 1.00 93.62 149 VAL A CA 1
ATOM 1264 C C . VAL A 1 149 ? -1.671 5.478 7.432 1.00 93.62 149 VAL A C 1
ATOM 1266 O O . VAL A 1 149 ? -0.827 6.157 8.009 1.00 93.62 149 VAL A O 1
ATOM 1269 N N . LYS A 1 150 ? -1.542 5.080 6.164 1.00 94.25 150 LYS A N 1
ATOM 1270 C CA . LYS A 1 150 ? -0.441 5.504 5.297 1.00 94.25 150 LYS A CA 1
ATOM 1271 C C . LYS A 1 150 ? -0.950 5.711 3.875 1.00 94.25 150 LYS A C 1
ATOM 1273 O O . LYS A 1 150 ? -1.501 4.783 3.291 1.00 94.25 150 LYS A O 1
ATOM 1278 N N . TYR A 1 151 ? -0.740 6.907 3.342 1.00 95.12 151 TYR A N 1
ATOM 1279 C CA . TYR A 1 151 ? -0.973 7.254 1.946 1.00 95.12 151 TYR A CA 1
ATOM 1280 C C . TYR A 1 151 ? 0.335 7.038 1.177 1.00 95.12 151 TYR A C 1
ATOM 1282 O O . TYR A 1 151 ? 1.373 7.612 1.510 1.00 95.12 151 TYR A O 1
ATOM 1290 N N . LEU A 1 152 ? 0.318 6.115 0.213 1.00 95.31 152 LEU A N 1
ATOM 1291 C CA . LEU A 1 152 ? 1.491 5.788 -0.601 1.00 95.31 152 LEU A CA 1
ATOM 1292 C C . LEU A 1 152 ? 1.704 6.895 -1.639 1.00 95.31 152 LEU A C 1
ATOM 1294 O O . LEU A 1 152 ? 0.756 7.297 -2.298 1.00 95.31 152 LEU A O 1
ATOM 1298 N N . GLY A 1 153 ? 2.937 7.390 -1.765 1.00 95.31 153 GLY A N 1
ATOM 1299 C CA . GLY A 1 153 ? 3.274 8.518 -2.646 1.00 95.31 153 GLY A CA 1
ATOM 1300 C C . GLY A 1 153 ? 3.114 9.902 -2.004 1.00 95.31 153 GLY A C 1
ATOM 1301 O O . GLY A 1 153 ? 3.704 10.857 -2.490 1.00 95.31 153 GLY A O 1
ATOM 1302 N N . GLU A 1 154 ? 2.418 10.005 -0.869 1.00 94.62 154 GLU A N 1
ATOM 1303 C CA . GLU A 1 154 ? 2.171 11.272 -0.168 1.00 94.62 154 GLU A CA 1
ATOM 1304 C C . GLU A 1 154 ? 2.717 11.209 1.264 1.00 94.62 154 GLU A C 1
ATOM 1306 O O . GLU A 1 154 ? 1.976 10.947 2.213 1.00 94.62 154 GLU A O 1
ATOM 1311 N N . SER A 1 155 ? 4.025 11.420 1.452 1.00 88.69 155 SER A N 1
ATOM 1312 C CA . SER A 1 155 ? 4.663 11.327 2.780 1.00 88.69 155 SER A CA 1
ATOM 1313 C C . SER A 1 155 ? 4.134 12.360 3.772 1.00 88.69 155 SER A C 1
ATOM 1315 O O . SER A 1 155 ? 3.925 12.042 4.947 1.00 88.69 155 SER A O 1
ATOM 1317 N N . ASP A 1 156 ? 3.859 13.565 3.284 1.00 88.50 156 ASP A N 1
ATOM 1318 C CA . ASP A 1 156 ? 3.619 14.747 4.118 1.00 88.50 156 ASP A CA 1
ATOM 1319 C C . ASP A 1 156 ? 2.149 14.888 4.529 1.00 88.50 156 ASP A C 1
ATOM 1321 O O . ASP A 1 156 ? 1.769 15.795 5.277 1.00 88.50 156 ASP A O 1
ATOM 1325 N N . TYR A 1 157 ? 1.297 13.965 4.074 1.00 92.62 157 TYR A N 1
ATOM 1326 C CA . TYR A 1 157 ? -0.115 13.985 4.400 1.00 92.62 157 TYR A CA 1
ATOM 1327 C C . TYR A 1 157 ? -0.330 13.769 5.903 1.00 92.62 157 TYR A C 1
ATOM 1329 O O . TYR A 1 157 ? 0.005 12.724 6.465 1.00 92.62 157 TYR A O 1
ATOM 1337 N N . LYS A 1 158 ? -0.949 14.749 6.577 1.00 90.12 158 LYS A N 1
ATOM 1338 C CA . LYS A 1 158 ? -1.131 14.751 8.043 1.00 90.12 158 LYS A CA 1
ATOM 1339 C C . LYS A 1 158 ? -1.859 13.515 8.576 1.00 90.12 158 LYS A C 1
ATOM 1341 O O . LYS A 1 158 ? -1.667 13.144 9.731 1.00 90.12 158 LYS A O 1
ATOM 1346 N N . ALA A 1 159 ? -2.692 12.847 7.774 1.00 92.19 159 ALA A N 1
ATOM 1347 C CA . ALA A 1 159 ? -3.353 11.625 8.232 1.00 92.19 159 ALA A CA 1
ATOM 1348 C C . ALA A 1 159 ? -2.383 10.447 8.426 1.00 92.19 159 ALA A C 1
ATOM 1350 O O . ALA A 1 159 ? -2.715 9.545 9.193 1.00 92.19 159 ALA A O 1
ATOM 1351 N N . ASN A 1 160 ? -1.190 10.475 7.816 1.00 94.00 160 ASN A N 1
ATOM 1352 C CA . ASN A 1 160 ? -0.141 9.468 8.020 1.00 94.00 160 ASN A CA 1
ATOM 1353 C C . ASN A 1 160 ? 0.352 9.415 9.470 1.00 94.00 160 ASN A C 1
ATOM 1355 O O . ASN A 1 160 ? 0.855 8.395 9.940 1.00 94.00 160 ASN A O 1
ATOM 1359 N N . GLN A 1 161 ? 0.217 10.529 10.188 1.00 95.12 161 GLN A N 1
ATOM 1360 C CA . GLN A 1 161 ? 0.651 10.658 11.573 1.00 95.12 161 GLN A CA 1
ATOM 1361 C C . GLN A 1 161 ? -0.380 10.061 12.542 1.00 95.12 161 GLN A C 1
ATOM 1363 O O . GLN A 1 161 ? -0.020 9.648 13.646 1.00 95.12 161 GLN A O 1
ATOM 1368 N N . LYS A 1 162 ? -1.654 9.963 12.139 1.00 95.88 162 LYS A N 1
ATOM 1369 C CA . LYS A 1 162 ? -2.751 9.526 13.006 1.00 95.88 162 LYS A CA 1
ATOM 1370 C C . LYS A 1 162 ? -2.629 8.045 13.356 1.00 95.88 162 LYS A C 1
ATOM 1372 O O . LYS A 1 162 ? -2.611 7.179 12.483 1.00 95.88 162 LYS A O 1
ATOM 1377 N N . VAL A 1 163 ? -2.706 7.753 14.652 1.00 97.88 163 VAL A N 1
ATOM 1378 C CA . VAL A 1 163 ? -2.806 6.386 15.179 1.00 97.88 163 VAL A CA 1
ATOM 1379 C C . VAL A 1 163 ? -4.103 6.238 15.956 1.00 97.88 163 VAL A C 1
ATOM 1381 O O . VAL A 1 163 ? -4.511 7.144 16.682 1.00 97.88 163 VAL A O 1
ATOM 1384 N N . SER A 1 164 ? -4.785 5.108 15.784 1.00 97.69 164 SER A N 1
ATOM 1385 C CA . SER A 1 164 ? -5.976 4.759 16.567 1.00 97.69 164 SER A CA 1
ATOM 1386 C C . SER A 1 164 ? -5.753 3.456 17.319 1.00 97.69 164 SER A C 1
ATOM 1388 O O . SER A 1 164 ? -5.151 2.540 16.776 1.00 97.69 164 SER A O 1
ATOM 1390 N N . LEU A 1 165 ? -6.267 3.363 18.536 1.00 97.69 165 LEU A N 1
ATOM 1391 C CA . LEU A 1 165 ? -6.262 2.165 19.362 1.00 97.69 165 LEU A CA 1
ATOM 1392 C C . LEU A 1 165 ? -7.693 1.767 19.682 1.00 97.69 165 LEU A C 1
ATOM 1394 O O . LEU A 1 165 ? -8.522 2.616 20.024 1.00 97.69 165 LEU A O 1
ATOM 1398 N N . VAL A 1 166 ? -7.949 0.471 19.559 1.00 97.31 166 VAL A N 1
ATOM 1399 C CA . VAL A 1 166 ? -9.211 -0.171 19.908 1.00 97.31 166 VAL A CA 1
ATOM 1400 C C . VAL A 1 166 ? -8.927 -1.328 20.854 1.00 97.31 166 VAL A C 1
ATOM 1402 O O . VAL A 1 166 ? -8.007 -2.113 20.614 1.00 97.31 166 VAL A O 1
ATOM 1405 N N . VAL A 1 167 ? -9.710 -1.419 21.926 1.00 96.44 167 VAL A N 1
ATOM 1406 C CA . VAL A 1 167 ? -9.576 -2.437 22.974 1.00 96.44 167 VAL A CA 1
ATOM 1407 C C . VAL A 1 167 ? -10.957 -2.858 23.437 1.00 96.44 167 VAL A C 1
ATOM 1409 O O . VAL A 1 167 ? -11.773 -1.995 23.753 1.00 96.44 167 VAL A O 1
ATOM 1412 N N . LYS A 1 168 ? -11.220 -4.163 23.511 1.00 95.44 168 LYS A N 1
ATOM 1413 C CA . LYS A 1 168 ? -12.456 -4.678 24.106 1.00 95.44 168 LYS A CA 1
ATOM 1414 C C . LYS A 1 168 ? -12.315 -4.785 25.617 1.00 95.44 168 LYS A C 1
ATOM 1416 O O . LYS A 1 168 ? -11.258 -5.154 26.119 1.00 95.44 168 LYS A O 1
ATOM 1421 N N . LEU A 1 169 ? -13.399 -4.508 26.333 1.00 95.25 169 LEU A N 1
ATOM 1422 C CA . LEU A 1 169 ? -13.422 -4.586 27.791 1.00 95.25 169 LEU A CA 1
ATOM 1423 C C . LEU A 1 169 ? -13.184 -6.015 28.300 1.00 95.25 169 LEU A C 1
ATOM 1425 O O . LEU A 1 169 ? -12.462 -6.198 29.277 1.00 95.25 169 LEU A O 1
ATOM 1429 N N . SER A 1 170 ? -13.734 -7.014 27.599 1.00 92.94 170 SER A N 1
ATOM 1430 C CA . SER A 1 170 ? -13.563 -8.444 27.903 1.00 92.94 170 SER A CA 1
ATOM 1431 C C . SER A 1 170 ? -12.098 -8.856 28.011 1.00 92.94 170 SER A C 1
ATOM 1433 O O . SER A 1 170 ? -11.740 -9.694 28.834 1.00 92.94 170 SER A O 1
ATOM 1435 N N . ASP A 1 171 ? -11.238 -8.240 27.202 1.00 92.94 171 ASP A N 1
ATOM 1436 C CA . ASP A 1 171 ? -9.854 -8.674 27.066 1.00 92.94 171 ASP A CA 1
ATOM 1437 C C . ASP A 1 171 ? -8.954 -8.084 28.171 1.00 92.94 171 ASP A C 1
ATOM 1439 O O . ASP A 1 171 ? -7.811 -8.508 28.334 1.00 92.94 171 ASP A O 1
ATOM 1443 N N . LEU A 1 172 ? -9.460 -7.117 28.951 1.00 92.06 172 LEU A N 1
ATOM 1444 C CA . LEU A 1 172 ? -8.713 -6.439 30.016 1.00 92.06 172 LEU A CA 1
ATOM 1445 C C . LEU A 1 172 ? -8.761 -7.148 31.372 1.00 92.06 172 LEU A C 1
ATOM 1447 O O . LEU A 1 172 ? -8.004 -6.756 32.262 1.00 92.06 172 LEU A O 1
ATOM 1451 N N . LYS A 1 173 ? -9.599 -8.188 31.519 1.00 91.38 173 LYS A N 1
ATOM 1452 C CA . LYS A 1 173 ? -9.736 -9.003 32.745 1.00 91.38 173 LYS A CA 1
ATOM 1453 C C . LYS A 1 173 ? -9.846 -8.139 34.016 1.00 91.38 173 LYS A C 1
ATOM 1455 O O . LYS A 1 173 ? -9.115 -8.342 34.982 1.00 91.38 173 LYS A O 1
ATOM 1460 N N . LEU A 1 174 ? -10.706 -7.123 33.965 1.00 94.06 174 LEU A N 1
ATOM 1461 C CA . LEU A 1 174 ? -10.994 -6.224 35.085 1.00 94.06 174 LEU A CA 1
ATOM 1462 C C . LEU A 1 174 ? -12.159 -6.774 35.914 1.00 94.06 174 LEU A C 1
ATOM 1464 O O . LEU A 1 174 ? -13.075 -7.371 35.347 1.00 94.06 174 LEU A O 1
ATOM 1468 N N . ASP A 1 175 ? -12.137 -6.530 37.221 1.00 95.06 175 ASP A N 1
ATOM 1469 C CA . ASP A 1 175 ? -13.269 -6.820 38.113 1.00 95.06 175 ASP A CA 1
ATOM 1470 C C . ASP A 1 175 ? -14.475 -5.908 37.809 1.00 95.06 175 ASP A C 1
ATOM 1472 O O . ASP A 1 175 ? -14.304 -4.856 37.194 1.00 95.06 175 ASP A O 1
ATOM 1476 N N . GLU A 1 176 ? -15.692 -6.260 38.225 1.00 94.56 176 GLU A N 1
ATOM 1477 C CA . GLU A 1 176 ? -16.919 -5.517 37.875 1.00 94.56 176 GLU A CA 1
ATOM 1478 C C . GLU A 1 176 ? -16.855 -4.036 38.278 1.00 94.56 176 GLU A C 1
ATOM 1480 O O . GLU A 1 176 ? -17.174 -3.148 37.479 1.00 94.56 176 GLU A O 1
ATOM 1485 N N . LYS A 1 177 ? -16.342 -3.755 39.480 1.00 95.00 177 LYS A N 1
ATOM 1486 C CA . LYS A 1 177 ? -16.114 -2.389 39.971 1.00 95.00 177 LYS A CA 1
ATOM 1487 C C . LYS A 1 177 ? -15.071 -1.638 39.143 1.00 95.00 177 LYS A C 1
ATOM 1489 O O . LYS A 1 177 ? -15.294 -0.511 38.703 1.00 95.00 177 LYS A O 1
ATOM 1494 N N . GLN A 1 178 ? -13.963 -2.303 38.820 1.00 96.44 178 GLN A N 1
ATOM 1495 C CA . GLN A 1 178 ? -12.909 -1.742 37.969 1.00 96.44 178 GLN A CA 1
ATOM 1496 C C . GLN A 1 178 ? -13.407 -1.484 36.541 1.00 96.44 178 GLN A C 1
ATOM 1498 O O . GLN A 1 178 ? -13.029 -0.492 35.919 1.00 96.44 178 GLN A O 1
ATOM 1503 N N . GLN A 1 179 ? -14.276 -2.349 36.012 1.00 96.06 179 GLN A N 1
ATOM 1504 C CA . GLN A 1 179 ? -14.921 -2.165 34.714 1.00 96.06 179 GLN A CA 1
ATOM 1505 C C . GLN A 1 179 ? -15.859 -0.960 34.724 1.00 96.06 179 GLN A C 1
ATOM 1507 O O . GLN A 1 179 ? -15.868 -0.194 33.758 1.00 96.06 179 GLN A O 1
ATOM 1512 N N . HIS A 1 180 ? -16.638 -0.778 35.793 1.00 95.81 180 HIS A N 1
ATOM 1513 C CA . HIS A 1 180 ? -17.485 0.397 35.961 1.00 95.81 180 HIS A CA 1
ATOM 1514 C C . HIS A 1 180 ? -16.640 1.675 35.960 1.00 95.81 180 HIS A C 1
ATOM 1516 O O . HIS A 1 180 ? -16.821 2.535 35.094 1.00 95.81 180 HIS A O 1
ATOM 1522 N N . LYS A 1 181 ? -15.617 1.731 36.821 1.00 96.56 181 LYS A N 1
ATOM 1523 C CA . LYS A 1 181 ? -14.659 2.838 36.890 1.00 96.56 181 LYS A CA 1
ATOM 1524 C C . LYS A 1 181 ? -13.977 3.113 35.544 1.00 96.56 181 LYS A C 1
ATOM 1526 O O . LYS A 1 181 ? -13.876 4.263 35.118 1.00 96.56 181 LYS A O 1
ATOM 1531 N N . PHE A 1 182 ? -13.565 2.071 34.822 1.00 96.94 182 PHE A N 1
ATOM 1532 C CA . PHE A 1 182 ? -12.975 2.186 33.484 1.00 96.94 182 PHE A CA 1
ATOM 1533 C C . PHE A 1 182 ? -13.935 2.835 32.478 1.00 96.94 182 PHE A C 1
ATOM 1535 O O . PHE A 1 182 ? -13.516 3.694 31.697 1.00 96.94 182 PHE A O 1
ATOM 1542 N N . LYS A 1 183 ? -15.218 2.447 32.488 1.00 96.12 183 LYS A N 1
ATOM 1543 C CA . LYS A 1 183 ? -16.250 3.027 31.612 1.00 96.12 183 LYS A CA 1
ATOM 1544 C C . LYS A 1 183 ? -16.481 4.503 31.936 1.00 96.12 183 LYS A C 1
ATOM 1546 O O . LYS A 1 183 ? -16.500 5.312 31.010 1.00 96.12 183 LYS A O 1
ATOM 1551 N N . VAL A 1 184 ? -16.575 4.853 33.222 1.00 95.88 184 VAL A N 1
ATOM 1552 C CA . VAL A 1 184 ? -16.728 6.244 33.685 1.00 95.88 184 VAL A CA 1
ATOM 1553 C C . VAL A 1 184 ? -15.545 7.103 33.223 1.00 95.88 184 VAL A C 1
ATOM 1555 O O . VAL A 1 184 ? -15.746 8.111 32.548 1.00 95.88 184 VAL A O 1
ATOM 1558 N N . LEU A 1 185 ? -14.306 6.665 33.478 1.00 96.19 185 LEU A N 1
ATOM 1559 C CA . LEU A 1 185 ? -13.089 7.389 33.079 1.00 96.19 185 LEU A CA 1
ATOM 1560 C C . LEU A 1 185 ? -12.930 7.525 31.558 1.00 96.19 185 LEU A C 1
ATOM 1562 O O . LEU A 1 185 ? -12.383 8.510 31.061 1.00 96.19 185 LEU A O 1
ATOM 1566 N N . SER A 1 186 ? -13.395 6.530 30.805 1.00 95.62 186 SER A N 1
ATOM 1567 C CA . SER A 1 186 ? -13.324 6.534 29.342 1.00 95.62 186 SER A CA 1
ATOM 1568 C C . SER A 1 186 ? -14.295 7.530 28.697 1.00 95.62 186 SER A C 1
ATOM 1570 O O . SER A 1 186 ? -14.032 8.012 27.587 1.00 95.62 186 SER A O 1
ATOM 1572 N N . GLY A 1 187 ? -15.408 7.839 29.370 1.00 94.88 187 GLY A N 1
ATOM 1573 C CA . GLY A 1 187 ? -16.433 8.773 28.912 1.00 94.88 187 GLY A CA 1
ATOM 1574 C C . GLY A 1 187 ? -16.894 8.494 27.478 1.00 94.88 187 GLY A C 1
ATOM 1575 O O . GLY A 1 187 ? -17.192 7.364 27.098 1.00 94.88 187 GLY A O 1
ATOM 1576 N N . THR A 1 188 ? -16.877 9.526 26.631 1.00 95.19 188 THR A N 1
ATOM 1577 C CA . THR A 1 188 ? -17.350 9.467 25.231 1.00 95.19 188 THR A CA 1
ATOM 1578 C C . THR A 1 188 ? -16.556 8.531 24.314 1.00 95.19 188 THR A C 1
ATOM 1580 O O . THR A 1 188 ? -16.991 8.248 23.197 1.00 95.19 188 THR A O 1
ATOM 1583 N N . ARG A 1 189 ? -15.381 8.062 24.752 1.00 95.62 189 ARG A N 1
ATOM 1584 C CA . ARG A 1 189 ? -14.508 7.170 23.972 1.00 95.62 189 ARG A CA 1
ATOM 1585 C C . ARG A 1 189 ? -14.938 5.708 24.063 1.00 95.62 189 ARG A C 1
ATOM 1587 O O . ARG A 1 189 ? -14.484 4.899 23.251 1.00 95.62 189 ARG A O 1
ATOM 1594 N N . PHE A 1 190 ? -15.767 5.364 25.048 1.00 95.94 190 PHE A N 1
ATOM 1595 C CA . PHE A 1 190 ? -16.274 4.013 25.228 1.00 95.94 190 PHE A CA 1
ATOM 1596 C C . PHE A 1 190 ? -17.552 3.796 24.413 1.00 95.94 190 PHE A C 1
ATOM 1598 O O . PHE A 1 190 ? -18.483 4.599 24.440 1.00 95.94 190 PHE A O 1
ATOM 1605 N N . ASN A 1 191 ? -17.601 2.691 23.676 1.00 93.62 191 ASN A N 1
ATOM 1606 C CA . ASN A 1 191 ? -18.783 2.255 22.952 1.00 93.62 191 ASN A CA 1
ATOM 1607 C C . ASN A 1 191 ? -19.497 1.163 23.754 1.00 93.62 191 ASN A C 1
ATOM 1609 O O . ASN A 1 191 ? -18.991 0.048 23.887 1.00 93.62 191 ASN A O 1
ATOM 1613 N N . HIS A 1 192 ? -20.695 1.479 24.246 1.00 91.38 192 HIS A N 1
ATOM 1614 C CA . HIS A 1 192 ? -21.467 0.585 25.107 1.00 91.38 192 HIS A CA 1
ATOM 1615 C C . HIS A 1 192 ? -22.127 -0.591 24.364 1.00 91.38 192 HIS A C 1
ATOM 1617 O O . HIS A 1 192 ? -22.385 -1.608 24.998 1.00 91.38 192 HIS A O 1
ATOM 1623 N N . ASP A 1 193 ? -22.359 -0.516 23.047 1.00 88.81 193 ASP A N 1
ATOM 1624 C CA . ASP A 1 193 ? -22.908 -1.662 22.294 1.00 88.81 193 ASP A CA 1
ATOM 1625 C C . ASP A 1 193 ? -21.826 -2.707 22.024 1.00 88.81 193 ASP A C 1
ATOM 1627 O O . ASP A 1 193 ? -22.036 -3.900 22.212 1.00 88.81 193 ASP A O 1
ATOM 1631 N N . LEU A 1 194 ? -20.656 -2.248 21.573 1.00 90.44 194 LEU A N 1
ATOM 1632 C CA . LEU A 1 194 ? -19.542 -3.126 21.203 1.00 90.44 194 LEU A CA 1
ATOM 1633 C C . LEU A 1 194 ? -18.641 -3.489 22.393 1.00 90.44 194 LEU A C 1
ATOM 1635 O O . LEU A 1 194 ? -17.745 -4.316 22.239 1.00 90.44 194 LEU A O 1
ATOM 1639 N N . GLN A 1 195 ? -18.870 -2.870 23.559 1.00 94.50 195 GLN A N 1
ATOM 1640 C CA . GLN A 1 195 ? -18.030 -2.977 24.757 1.00 94.50 195 GLN A CA 1
ATOM 1641 C C . GLN A 1 195 ? -16.543 -2.739 24.438 1.00 94.50 195 GLN A C 1
ATOM 1643 O O . GLN A 1 195 ? -15.663 -3.480 24.883 1.00 94.50 195 GLN A O 1
ATOM 1648 N N . GLU A 1 196 ? -16.259 -1.703 23.643 1.00 95.88 196 GLU A N 1
ATOM 1649 C CA . GLU A 1 196 ? -14.904 -1.354 23.210 1.00 95.88 196 GLU A CA 1
ATOM 1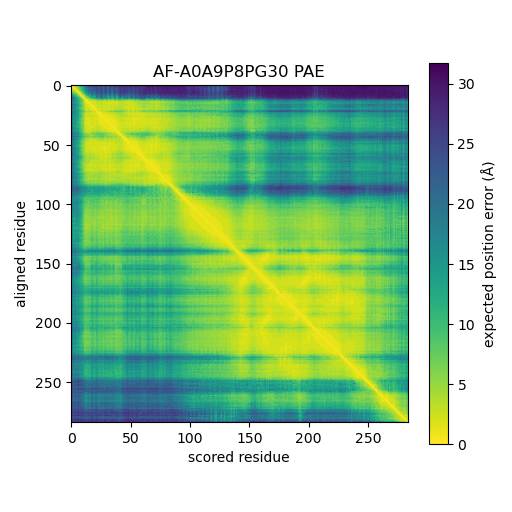650 C C . GLU A 1 196 ? -14.555 0.105 23.521 1.00 95.88 196 GLU A C 1
ATOM 1652 O O . GLU A 1 196 ? -15.365 1.017 23.353 1.00 95.88 196 GLU A O 1
ATOM 1657 N N . LEU A 1 197 ? -13.314 0.334 23.939 1.00 96.75 197 LEU A N 1
ATOM 1658 C CA . LEU A 1 197 ? -12.710 1.655 24.013 1.00 96.75 197 LEU A CA 1
ATOM 1659 C C . LEU A 1 197 ? -12.042 1.965 22.675 1.00 96.75 197 LEU A C 1
ATOM 1661 O O . LEU A 1 197 ? -11.190 1.201 22.217 1.00 96.75 197 LEU A O 1
ATOM 1665 N N . LYS A 1 198 ? -12.361 3.122 22.088 1.00 97.06 198 LYS A N 1
ATOM 1666 C CA . LYS A 1 198 ? -11.681 3.629 20.894 1.00 97.06 198 LYS A CA 1
ATOM 1667 C C . LYS A 1 198 ? -11.116 5.018 21.141 1.00 97.06 198 LYS A C 1
ATOM 1669 O O . LYS A 1 198 ? -11.842 5.971 21.411 1.00 97.06 198 LYS A O 1
ATOM 1674 N N . MET A 1 199 ? -9.809 5.167 20.955 1.00 96.31 199 MET A N 1
ATOM 1675 C CA . MET A 1 199 ? -9.147 6.468 21.022 1.00 96.31 199 MET A CA 1
ATOM 1676 C C . MET A 1 199 ? -8.106 6.634 19.926 1.00 96.31 199 MET A C 1
ATOM 1678 O O . MET A 1 199 ? -7.559 5.665 19.412 1.00 96.31 199 MET A O 1
ATOM 1682 N N . SER A 1 200 ? -7.857 7.876 19.528 1.00 96.56 200 SER A N 1
ATOM 1683 C CA . SER A 1 200 ? -6.881 8.202 18.494 1.00 96.56 200 SER A CA 1
ATOM 1684 C C . SER A 1 200 ? -6.048 9.403 18.893 1.00 96.56 200 SER A C 1
ATOM 1686 O O . SER A 1 200 ? -6.547 10.293 19.583 1.00 96.56 200 SER A O 1
ATOM 1688 N N . TYR A 1 201 ? -4.820 9.450 18.394 1.00 96.00 201 TYR A N 1
ATOM 1689 C CA . TYR A 1 201 ? -3.870 10.515 18.665 1.00 96.00 201 TYR A CA 1
ATOM 1690 C C . TYR A 1 201 ? -3.174 10.939 17.364 1.00 96.00 201 TYR A C 1
ATOM 1692 O O . TYR A 1 201 ? -2.827 10.097 16.534 1.00 96.00 201 TYR A O 1
ATOM 1700 N N . ASN A 1 202 ? -3.057 12.253 17.156 1.00 94.75 202 ASN A N 1
ATOM 1701 C CA . ASN A 1 202 ? -2.530 12.856 15.927 1.00 94.75 202 ASN A CA 1
ATOM 1702 C C . ASN A 1 202 ? -1.906 14.240 16.189 1.00 94.75 202 ASN A C 1
ATOM 1704 O O . ASN A 1 202 ? -2.199 15.197 15.478 1.00 94.75 202 ASN A O 1
ATOM 1708 N N . LYS A 1 203 ? -1.168 14.393 17.294 1.00 92.88 203 LYS A N 1
ATOM 1709 C CA . LYS A 1 203 ? -0.596 15.698 17.676 1.00 92.88 203 LYS A CA 1
ATOM 1710 C C . LYS A 1 203 ? 0.891 15.815 17.353 1.00 92.88 203 LYS A C 1
ATOM 1712 O O . LYS A 1 203 ? 1.361 16.923 17.130 1.00 92.88 203 LYS A O 1
ATOM 1717 N N . LEU A 1 204 ? 1.623 14.703 17.351 1.00 93.12 204 LEU A N 1
ATOM 1718 C CA . LEU A 1 204 ? 3.057 14.680 17.074 1.00 93.12 204 LEU A CA 1
ATOM 1719 C C . LEU A 1 204 ? 3.312 14.385 15.597 1.00 93.12 204 LEU A C 1
ATOM 1721 O O . LEU A 1 204 ? 2.500 13.741 14.930 1.00 93.12 204 LEU A O 1
ATOM 1725 N N . GLY A 1 205 ? 4.472 14.822 15.107 1.00 91.19 205 GLY A N 1
ATOM 1726 C CA . GLY A 1 205 ? 4.852 14.698 13.698 1.00 91.19 205 GLY A CA 1
ATOM 1727 C C . GLY A 1 205 ? 5.132 13.266 13.228 1.00 91.19 205 GLY A C 1
ATOM 1728 O O . GLY A 1 205 ? 5.217 13.028 12.028 1.00 91.19 205 GLY A O 1
ATOM 1729 N N . SER A 1 206 ? 5.260 12.300 14.144 1.00 93.00 206 SER A N 1
ATOM 1730 C CA . SER A 1 206 ? 5.543 10.898 13.823 1.00 93.00 206 SER A CA 1
ATOM 1731 C C . SER A 1 206 ? 4.465 9.962 14.363 1.00 93.00 206 SER A C 1
ATOM 1733 O O . SER A 1 206 ? 4.079 10.039 15.532 1.00 93.00 206 SER A O 1
ATOM 1735 N N . SER A 1 207 ? 4.024 9.016 13.529 1.00 95.25 207 SER A N 1
ATOM 1736 C CA . SER A 1 207 ? 3.064 7.977 13.922 1.00 95.25 207 SER A CA 1
ATOM 1737 C C . SER A 1 207 ? 3.599 7.085 15.046 1.00 95.25 207 SER A C 1
ATOM 1739 O O . SER A 1 207 ? 2.844 6.696 15.935 1.00 95.25 207 SER A O 1
ATOM 1741 N N . LEU A 1 208 ? 4.909 6.826 15.082 1.00 95.38 208 LEU A N 1
ATOM 1742 C CA . LEU A 1 208 ? 5.540 6.062 16.159 1.00 95.38 208 LEU A CA 1
ATOM 1743 C C . LEU A 1 208 ? 5.425 6.795 17.498 1.00 95.38 208 LEU A C 1
ATOM 1745 O O . LEU A 1 208 ? 4.995 6.205 18.489 1.00 95.38 208 LEU A O 1
ATOM 1749 N N . GLN A 1 209 ? 5.724 8.096 17.514 1.00 96.25 209 GLN A N 1
ATOM 1750 C CA . GLN A 1 209 ? 5.571 8.925 18.711 1.00 96.25 209 GLN A CA 1
ATOM 1751 C C . GLN A 1 209 ? 4.103 8.987 19.149 1.00 96.25 209 GLN A C 1
ATOM 1753 O O . GLN A 1 209 ? 3.800 8.750 20.316 1.00 96.25 209 GLN A O 1
ATOM 1758 N N . ASN A 1 210 ? 3.181 9.196 18.202 1.00 96.69 210 ASN A N 1
ATOM 1759 C CA . ASN A 1 210 ? 1.745 9.189 18.479 1.00 96.69 210 ASN A CA 1
ATOM 1760 C C . ASN A 1 210 ? 1.274 7.849 19.071 1.00 96.69 210 ASN A C 1
ATOM 1762 O O . ASN A 1 210 ? 0.454 7.843 19.987 1.00 96.69 210 ASN A O 1
ATOM 1766 N N . SER A 1 211 ? 1.804 6.715 18.598 1.00 97.25 211 SER A N 1
ATOM 1767 C CA . SER A 1 211 ? 1.469 5.393 19.144 1.00 97.25 211 SER A CA 1
ATOM 1768 C C . SER A 1 211 ? 1.989 5.192 20.572 1.00 97.25 211 SER A C 1
ATOM 1770 O O . SER A 1 211 ? 1.272 4.646 21.412 1.00 97.25 211 SER A O 1
ATOM 1772 N N . LYS A 1 212 ? 3.196 5.695 20.874 1.00 97.06 212 LYS A N 1
ATOM 1773 C CA . LYS A 1 212 ? 3.799 5.639 22.211 1.00 97.06 212 LYS A CA 1
ATOM 1774 C C . LYS A 1 212 ? 2.997 6.466 23.211 1.00 97.06 212 LYS A C 1
ATOM 1776 O O . LYS A 1 212 ? 2.645 5.951 24.270 1.00 97.06 212 LYS A O 1
ATOM 1781 N N . GLU A 1 213 ? 2.664 7.706 22.860 1.00 97.38 213 GLU A N 1
ATOM 1782 C CA . GLU A 1 213 ? 1.843 8.577 23.709 1.00 97.38 213 GLU A CA 1
ATOM 1783 C C . GLU A 1 213 ? 0.470 7.971 23.979 1.00 97.38 213 GLU A C 1
ATOM 1785 O O . GLU A 1 213 ? -0.003 7.948 25.115 1.00 97.38 213 GLU A O 1
ATOM 1790 N N . LEU A 1 214 ? -0.154 7.404 22.946 1.00 97.00 214 LEU A N 1
ATOM 1791 C CA . LEU A 1 214 ? -1.435 6.736 23.096 1.00 97.00 214 LEU A CA 1
ATOM 1792 C C . LEU A 1 214 ? -1.316 5.533 24.048 1.00 97.00 214 LEU A C 1
ATOM 1794 O O . LEU A 1 214 ? -2.137 5.384 24.954 1.00 97.00 214 LEU A O 1
ATOM 1798 N N . SER A 1 215 ? -0.271 4.712 23.907 1.00 96.94 215 SER A N 1
ATOM 1799 C CA . SER A 1 215 ? -0.015 3.598 24.826 1.00 96.94 215 SER A CA 1
ATOM 1800 C C . SER A 1 215 ? 0.169 4.070 26.270 1.00 96.94 215 SER A C 1
ATOM 1802 O O . SER A 1 215 ? -0.351 3.431 27.179 1.00 96.94 215 SER A O 1
ATOM 1804 N N . GLN A 1 216 ? 0.874 5.180 26.504 1.00 97.06 216 GLN A N 1
ATOM 1805 C CA . GLN A 1 216 ? 1.041 5.731 27.851 1.00 97.06 216 GLN A CA 1
ATOM 1806 C C . GLN A 1 216 ? -0.283 6.227 28.436 1.00 97.06 216 GLN A C 1
ATOM 1808 O O . GLN A 1 216 ? -0.568 5.967 29.604 1.00 97.06 216 GLN A O 1
ATOM 1813 N N . GLN A 1 217 ? -1.108 6.905 27.633 1.00 96.81 217 GLN A N 1
ATOM 1814 C CA . GLN A 1 217 ? -2.442 7.344 28.049 1.00 96.81 217 GLN A CA 1
ATOM 1815 C C . GLN A 1 217 ? -3.332 6.156 28.416 1.00 96.81 217 GLN A C 1
ATOM 1817 O O . GLN A 1 217 ? -3.995 6.190 29.451 1.00 96.81 217 GLN A O 1
ATOM 1822 N N . PHE A 1 218 ? -3.295 5.085 27.619 1.00 97.12 218 PHE A N 1
ATOM 1823 C CA . PHE A 1 218 ? -4.008 3.850 27.930 1.00 97.12 218 PHE A CA 1
ATOM 1824 C C . PHE A 1 218 ? -3.530 3.221 29.241 1.00 97.12 218 PHE A C 1
ATOM 1826 O O . PHE A 1 218 ? -4.350 2.886 30.089 1.00 97.12 218 PHE A O 1
ATOM 1833 N N . SER A 1 219 ? -2.214 3.103 29.442 1.00 96.75 219 SER A N 1
ATOM 1834 C CA . SER A 1 219 ? -1.653 2.538 30.673 1.00 96.75 219 SER A CA 1
ATOM 1835 C C . SER A 1 219 ? -2.022 3.355 31.910 1.00 96.75 219 SER A C 1
ATOM 1837 O O . SER A 1 219 ? -2.303 2.773 32.954 1.00 96.75 219 SER A O 1
ATOM 1839 N N . ARG A 1 220 ? -2.059 4.692 31.802 1.00 97.69 220 ARG A N 1
ATOM 1840 C CA . ARG A 1 220 ? -2.542 5.568 32.883 1.00 97.69 220 ARG A CA 1
ATOM 1841 C C . ARG A 1 220 ? -4.011 5.292 33.183 1.00 97.69 220 ARG A C 1
ATOM 1843 O O . ARG A 1 220 ? -4.337 5.024 34.329 1.00 97.69 220 ARG A O 1
ATOM 1850 N N . LEU A 1 221 ? -4.862 5.265 32.158 1.00 96.69 221 LEU A N 1
ATOM 1851 C CA . LEU A 1 221 ? -6.289 4.971 32.310 1.00 96.69 221 LEU A CA 1
ATOM 1852 C C . LEU A 1 221 ? -6.518 3.604 32.975 1.00 96.69 221 LEU A C 1
ATOM 1854 O O . LEU A 1 221 ? -7.303 3.504 33.911 1.00 96.69 221 LEU A O 1
ATOM 1858 N N . LEU A 1 222 ? -5.788 2.571 32.547 1.00 96.12 222 LEU A N 1
ATOM 1859 C CA . LEU A 1 222 ? -5.891 1.223 33.109 1.00 96.12 222 LEU A CA 1
ATOM 1860 C C . LEU A 1 222 ? -5.384 1.145 34.557 1.00 96.12 222 LEU A C 1
ATOM 1862 O O . LEU A 1 222 ? -5.937 0.403 35.368 1.00 96.12 222 LEU A O 1
ATOM 1866 N N . LYS A 1 223 ? -4.334 1.901 34.894 1.00 96.62 223 LYS A N 1
ATOM 1867 C CA . LYS A 1 223 ? -3.829 1.998 36.267 1.00 96.62 223 LYS A CA 1
ATOM 1868 C C . LYS A 1 223 ? -4.863 2.659 37.178 1.00 96.62 223 LYS A C 1
ATOM 1870 O O . LYS A 1 223 ? -5.181 2.096 38.219 1.00 96.62 223 LYS A O 1
ATOM 1875 N N . GLU A 1 224 ? -5.428 3.788 36.753 1.00 96.12 224 GLU A N 1
ATOM 1876 C CA . GLU A 1 224 ? -6.463 4.501 37.511 1.00 96.12 224 GLU A CA 1
ATOM 1877 C C . GLU A 1 224 ? -7.746 3.672 37.661 1.00 96.12 224 GLU A C 1
ATOM 1879 O O . GLU A 1 224 ? -8.380 3.708 38.711 1.00 96.12 224 GLU A O 1
ATOM 1884 N N . SER A 1 225 ? -8.117 2.866 36.658 1.00 95.25 225 SER A N 1
ATOM 1885 C CA . SER A 1 225 ? -9.286 1.983 36.774 1.00 95.25 225 SER A CA 1
ATOM 1886 C C . SER A 1 225 ? -9.094 0.824 37.753 1.00 95.25 225 SER A C 1
ATOM 1888 O O . SER A 1 225 ? -10.075 0.307 38.275 1.00 95.25 225 SER A O 1
ATOM 1890 N N . LYS A 1 226 ? -7.847 0.393 37.984 1.00 95.06 226 LYS A N 1
ATOM 1891 C CA . LYS A 1 226 ? -7.524 -0.681 38.937 1.00 95.06 226 LYS A CA 1
ATOM 1892 C C . LYS A 1 226 ? -7.367 -0.179 40.370 1.00 95.06 226 LYS A C 1
ATOM 1894 O O . LYS A 1 226 ? -7.552 -0.961 41.299 1.00 95.06 226 LYS A O 1
ATOM 1899 N N . ASP A 1 227 ? -7.010 1.089 40.551 1.00 95.25 227 ASP A N 1
ATOM 1900 C CA . ASP A 1 227 ? -6.881 1.698 41.872 1.00 95.25 227 ASP A CA 1
ATOM 1901 C C . ASP A 1 227 ? -8.266 2.007 42.455 1.00 95.25 227 ASP A C 1
ATOM 1903 O O . ASP A 1 227 ? -8.848 3.046 42.159 1.00 95.25 227 ASP A O 1
ATOM 1907 N N . LEU A 1 228 ? -8.804 1.099 43.271 1.00 93.12 228 LEU A N 1
ATOM 1908 C CA . LEU A 1 228 ? -10.071 1.293 43.993 1.00 93.12 228 LEU A CA 1
ATOM 1909 C C . LEU A 1 228 ? -9.874 1.905 45.390 1.00 93.12 228 LEU A C 1
ATOM 1911 O O . LEU A 1 228 ? -10.845 2.118 46.105 1.00 93.12 228 LEU A O 1
ATOM 1915 N N . SER A 1 229 ? -8.628 2.164 45.808 1.00 92.56 229 SER A N 1
ATOM 1916 C CA . SER A 1 229 ? -8.330 2.573 47.188 1.00 92.56 229 SER A CA 1
ATOM 1917 C C . SER A 1 229 ? -8.733 4.016 47.491 1.00 92.56 229 SER A C 1
ATOM 1919 O O . SER A 1 229 ? -9.109 4.330 48.617 1.00 92.56 229 SER A O 1
ATOM 1921 N N . LYS A 1 230 ? -8.647 4.892 46.486 1.00 89.25 230 LYS A N 1
ATOM 1922 C CA . LYS A 1 230 ? -8.960 6.319 46.621 1.00 89.25 230 LYS A CA 1
ATOM 1923 C C . LYS A 1 230 ? -10.430 6.620 46.369 1.00 89.25 230 LYS A C 1
ATOM 1925 O O . LYS A 1 230 ? -11.028 7.381 47.115 1.00 89.25 230 LYS A O 1
ATOM 1930 N N . ASP A 1 231 ? -10.967 6.061 45.287 1.00 90.88 231 ASP A N 1
ATOM 1931 C CA . ASP A 1 231 ? -12.325 6.321 44.816 1.00 90.88 231 ASP A CA 1
ATOM 1932 C C . ASP A 1 231 ? -12.799 5.166 43.915 1.00 90.88 231 ASP A C 1
ATOM 1934 O O . ASP A 1 231 ? -12.068 4.751 43.010 1.00 90.8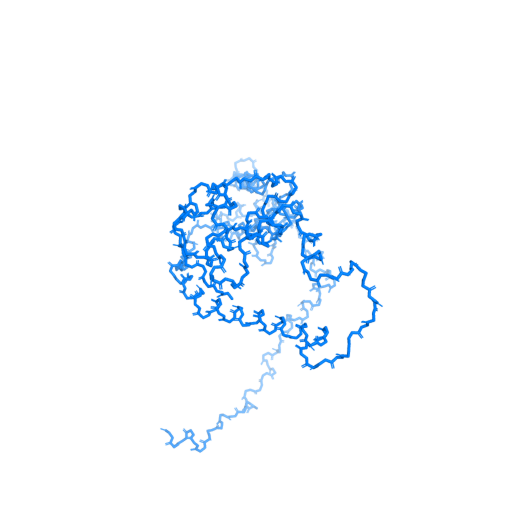8 231 ASP A O 1
ATOM 1938 N N . ASP A 1 232 ? -13.996 4.636 44.167 1.00 90.50 232 ASP A N 1
ATOM 1939 C CA . ASP A 1 232 ? -14.605 3.507 43.438 1.00 90.50 232 ASP A CA 1
ATOM 1940 C C . ASP A 1 232 ? -15.519 4.003 42.292 1.00 90.50 232 ASP A C 1
ATOM 1942 O O . ASP A 1 232 ? -15.799 3.260 41.352 1.00 90.50 232 ASP A O 1
ATOM 1946 N N . PHE A 1 233 ? -15.966 5.269 42.331 1.00 94.56 233 PHE A N 1
ATOM 1947 C CA . PHE A 1 233 ? -16.994 5.828 41.434 1.00 94.56 233 PHE A CA 1
ATOM 1948 C C . PHE A 1 233 ? -18.255 4.957 41.314 1.00 94.56 233 PHE A C 1
ATOM 1950 O O . PHE A 1 233 ? -18.870 4.892 40.250 1.00 94.56 233 PHE A O 1
ATOM 1957 N N . SER A 1 234 ? -18.634 4.237 42.370 1.00 93.25 234 SER A N 1
ATOM 1958 C CA . SER A 1 234 ? -19.830 3.383 42.376 1.00 93.25 234 SER A CA 1
ATOM 1959 C C . SER A 1 234 ? -21.134 4.184 42.473 1.00 93.25 234 SER A C 1
ATOM 1961 O O . SER A 1 234 ? -22.192 3.697 42.085 1.00 93.25 234 SER A O 1
ATOM 1963 N N . ASP A 1 235 ? -21.046 5.424 42.942 1.00 95.25 235 ASP A N 1
ATOM 1964 C CA . ASP A 1 235 ? -22.121 6.406 43.062 1.00 95.25 235 ASP A CA 1
ATOM 1965 C C . ASP A 1 235 ? -22.421 7.150 41.747 1.00 95.25 235 ASP A C 1
ATOM 1967 O O . ASP A 1 235 ? -23.517 7.687 41.573 1.00 95.25 235 ASP A O 1
ATOM 1971 N N . ILE A 1 236 ? -21.480 7.164 40.798 1.00 94.88 236 ILE A N 1
ATOM 1972 C CA . ILE A 1 236 ? -21.613 7.887 39.528 1.00 94.88 236 ILE A CA 1
ATOM 1973 C C . ILE A 1 236 ? -22.242 6.979 38.460 1.00 94.88 236 ILE A C 1
ATOM 1975 O O . ILE A 1 236 ? -21.597 6.036 38.008 1.00 94.88 236 ILE A O 1
ATOM 1979 N N . PRO A 1 237 ? -23.454 7.265 37.953 1.00 95.31 237 PRO A N 1
ATOM 1980 C CA . PRO A 1 237 ? -24.036 6.472 36.877 1.00 95.31 237 PRO A CA 1
ATOM 1981 C C . PRO A 1 237 ? -23.285 6.668 35.550 1.00 95.31 237 PRO A C 1
ATOM 1983 O O . PRO A 1 237 ? -22.764 7.743 35.250 1.00 95.31 237 PRO A O 1
ATOM 1986 N N . LEU A 1 238 ? -23.296 5.638 34.698 1.00 94.56 238 LEU A N 1
ATOM 1987 C CA . LEU A 1 238 ? -22.706 5.710 33.358 1.00 94.56 238 LEU A CA 1
ATOM 1988 C C . LEU A 1 238 ? -23.414 6.755 32.479 1.00 94.56 238 LEU A C 1
ATOM 1990 O O . LEU A 1 238 ? -24.615 6.655 32.216 1.00 94.56 238 LEU A O 1
ATOM 1994 N N . ASP A 1 239 ? -22.655 7.715 31.946 1.00 94.00 239 ASP A N 1
ATOM 1995 C CA . ASP A 1 239 ? -23.188 8.707 31.010 1.00 94.00 239 ASP A CA 1
ATOM 1996 C C . ASP A 1 239 ? -23.329 8.132 29.589 1.00 94.00 239 ASP A C 1
ATOM 1998 O O . ASP A 1 239 ? -22.362 7.976 28.842 1.00 94.00 239 ASP A O 1
ATOM 2002 N N . LEU A 1 240 ? -24.574 7.861 29.192 1.00 93.19 240 LEU A N 1
ATOM 2003 C CA . LEU A 1 240 ? -24.930 7.343 27.868 1.00 93.19 240 LEU A CA 1
ATOM 2004 C C . LEU A 1 240 ? -25.370 8.436 26.878 1.00 93.19 240 LEU A C 1
ATOM 2006 O O . LEU A 1 240 ? -25.752 8.120 25.749 1.00 93.19 240 LEU A O 1
ATOM 2010 N N . ARG A 1 241 ? -25.347 9.724 27.248 1.00 92.50 241 ARG A N 1
ATOM 2011 C CA . ARG A 1 241 ? -25.935 10.810 26.435 1.00 92.50 241 ARG A CA 1
ATOM 2012 C C . ARG A 1 241 ? -25.289 10.925 25.059 1.00 92.50 241 ARG A C 1
ATOM 2014 O O . ARG A 1 241 ? -25.987 10.960 24.044 1.00 92.50 241 ARG A O 1
ATOM 2021 N N . TYR A 1 242 ? -23.957 10.948 25.010 1.00 89.75 242 TYR A N 1
ATOM 2022 C CA . TYR A 1 242 ? -23.210 11.022 23.750 1.00 89.75 242 TYR A CA 1
ATOM 2023 C C . TYR A 1 242 ? -23.497 9.813 22.853 1.00 89.75 242 TYR A C 1
ATOM 2025 O O . TYR A 1 242 ? -23.726 9.949 21.650 1.00 89.75 242 TYR A O 1
ATOM 2033 N N . PHE A 1 243 ? -23.547 8.631 23.457 1.00 87.44 243 PHE A N 1
ATOM 2034 C CA . PHE A 1 243 ? -23.819 7.386 22.763 1.00 87.44 243 PHE A CA 1
ATOM 2035 C C . PHE A 1 243 ? -25.239 7.333 22.181 1.00 87.44 243 PHE A C 1
ATOM 2037 O O . PHE A 1 243 ? -25.426 7.001 21.009 1.00 87.44 243 PHE A O 1
ATOM 2044 N N . ASN A 1 244 ? -26.238 7.747 22.960 1.00 88.06 244 ASN A N 1
ATOM 2045 C CA . ASN A 1 244 ? -27.624 7.841 22.512 1.00 88.06 244 ASN A CA 1
ATOM 2046 C C . ASN A 1 244 ? -27.785 8.870 21.386 1.00 88.06 244 ASN A C 1
ATOM 2048 O O . ASN A 1 244 ? -28.494 8.602 20.416 1.00 88.06 244 ASN A O 1
ATOM 2052 N N . LYS A 1 245 ? -27.062 9.998 21.450 1.00 89.06 245 LYS A N 1
ATOM 2053 C CA . LYS A 1 245 ? -27.005 10.979 20.356 1.00 89.06 245 LYS A CA 1
ATOM 2054 C C . LYS A 1 245 ? -26.413 10.375 19.080 1.00 89.06 245 LYS A C 1
ATOM 2056 O O . LYS A 1 245 ? -26.948 10.570 17.995 1.00 89.06 245 LYS A O 1
ATOM 2061 N N . LEU A 1 246 ? -25.331 9.602 19.188 1.00 84.94 246 LEU A N 1
ATOM 2062 C CA . LEU A 1 246 ? -24.774 8.905 18.027 1.00 84.94 246 LEU A CA 1
ATOM 2063 C C . LEU A 1 246 ? -25.787 7.929 17.419 1.00 84.94 246 LEU A C 1
ATOM 2065 O O . LEU A 1 246 ? -25.915 7.881 16.198 1.00 84.94 246 LEU A O 1
ATOM 2069 N N . LYS A 1 247 ? -26.536 7.186 18.240 1.00 81.56 247 LYS A N 1
ATOM 2070 C CA . LYS A 1 247 ? -27.586 6.272 17.764 1.00 81.56 247 LYS A CA 1
ATOM 2071 C C . LYS A 1 247 ? -28.766 6.985 17.107 1.00 81.56 247 LYS A C 1
ATOM 2073 O O . LYS A 1 247 ? -29.356 6.426 16.183 1.00 81.56 247 LYS A O 1
ATOM 2078 N N . SER A 1 248 ? -29.111 8.183 17.574 1.00 81.25 248 SER A N 1
ATOM 2079 C CA . SER A 1 248 ? -30.251 8.948 17.064 1.00 81.25 248 SER A CA 1
ATOM 2080 C C . SER A 1 248 ? -29.954 9.726 15.780 1.00 81.25 248 SER A C 1
ATOM 2082 O O . SER A 1 248 ? -30.895 10.145 15.108 1.00 81.25 248 SER A O 1
ATOM 2084 N N . ASN A 1 249 ? -28.686 9.882 15.392 1.00 84.25 249 ASN A N 1
ATOM 2085 C CA . ASN A 1 249 ? -28.325 10.479 14.105 1.00 84.25 249 ASN A CA 1
ATOM 2086 C C . ASN A 1 249 ? -28.954 9.694 12.938 1.00 84.25 249 ASN A C 1
ATOM 2088 O O . ASN A 1 249 ? -28.914 8.462 12.913 1.00 84.25 249 ASN A O 1
ATOM 2092 N N . ASP A 1 250 ? -29.495 10.396 11.938 1.00 67.88 250 ASP A N 1
ATOM 2093 C CA . ASP A 1 250 ? -30.333 9.793 10.886 1.00 67.88 250 ASP A CA 1
ATOM 2094 C C . ASP A 1 250 ? -29.633 8.699 10.073 1.00 67.88 250 ASP A C 1
ATOM 2096 O O . ASP A 1 250 ? -30.255 7.707 9.689 1.00 67.88 250 ASP A O 1
ATOM 2100 N N . HIS A 1 251 ? -28.318 8.815 9.880 1.00 69.88 251 HIS A N 1
ATOM 2101 C CA . HIS A 1 251 ? -27.511 7.752 9.283 1.00 69.88 251 HIS A CA 1
ATOM 2102 C C . HIS A 1 251 ? -27.611 6.435 10.078 1.00 69.88 251 HIS A C 1
ATOM 2104 O O . HIS A 1 251 ? -27.810 5.362 9.509 1.00 69.88 251 HIS A O 1
ATOM 2110 N N . ASN A 1 252 ? -27.549 6.510 11.407 1.00 66.50 252 ASN A N 1
ATOM 2111 C CA . ASN A 1 252 ? -27.623 5.343 12.283 1.00 66.50 252 ASN A CA 1
ATOM 2112 C C . ASN A 1 252 ? -29.065 4.868 12.509 1.00 66.50 252 ASN A C 1
ATOM 2114 O O . ASN A 1 252 ? -29.288 3.668 12.664 1.00 66.50 252 ASN A O 1
ATOM 2118 N N . LYS A 1 253 ? -30.066 5.754 12.408 1.00 67.88 253 LYS A N 1
ATOM 2119 C CA . LYS A 1 253 ? -31.477 5.341 12.317 1.00 67.88 253 LYS A CA 1
ATOM 2120 C C . LYS A 1 253 ? -31.735 4.479 11.084 1.00 67.88 253 LYS A C 1
ATOM 2122 O O . LYS A 1 253 ? -32.400 3.453 11.200 1.00 67.88 253 LYS A O 1
ATOM 2127 N N . LYS A 1 254 ? -31.175 4.843 9.920 1.00 65.31 254 LYS A N 1
ATOM 2128 C CA . LYS A 1 254 ? -31.281 4.014 8.706 1.00 65.31 254 LYS A CA 1
ATOM 2129 C C . LYS A 1 254 ? -30.694 2.622 8.933 1.00 65.31 254 LYS A C 1
ATOM 2131 O O . LYS A 1 254 ? -31.325 1.656 8.520 1.00 65.31 254 LYS A O 1
ATOM 2136 N N . LEU A 1 255 ? -29.560 2.522 9.635 1.00 63.69 255 LEU A N 1
ATOM 2137 C CA . LEU A 1 255 ? -28.958 1.239 10.010 1.00 63.69 255 LEU A CA 1
ATOM 2138 C C . LEU A 1 255 ? -29.829 0.431 10.985 1.00 63.69 255 LEU A C 1
ATOM 2140 O O . LEU A 1 255 ? -29.937 -0.784 10.851 1.00 63.69 255 LEU A O 1
ATOM 2144 N N . ASN A 1 256 ? -30.499 1.090 11.933 1.00 64.62 256 ASN A N 1
ATOM 2145 C CA . ASN A 1 256 ? -31.408 0.420 12.867 1.00 64.62 256 ASN A CA 1
ATOM 2146 C C . ASN A 1 256 ? -32.652 -0.173 12.183 1.00 64.62 256 ASN A C 1
ATOM 2148 O O . ASN A 1 256 ? -33.190 -1.147 12.699 1.00 64.62 256 ASN A O 1
ATOM 2152 N N . ARG A 1 257 ? -33.074 0.325 11.011 1.00 63.47 257 ARG A N 1
ATOM 2153 C CA . ARG A 1 257 ? -34.150 -0.317 10.226 1.00 63.47 257 ARG A CA 1
ATOM 2154 C C . ARG A 1 257 ? -33.787 -1.741 9.799 1.00 63.47 257 ARG A C 1
ATOM 2156 O O . ARG A 1 257 ? -34.668 -2.586 9.745 1.00 63.47 257 ARG A O 1
ATOM 2163 N N . TYR A 1 258 ? -32.502 -2.036 9.593 1.00 68.00 258 TYR A N 1
ATOM 2164 C CA . TYR A 1 258 ? -32.034 -3.393 9.284 1.00 68.00 258 TYR A CA 1
ATOM 2165 C C . TYR A 1 258 ? -32.026 -4.337 10.499 1.00 68.00 258 TYR A C 1
ATOM 2167 O O . TYR A 1 258 ? -31.768 -5.525 10.340 1.00 68.00 258 TYR A O 1
ATOM 2175 N N . LYS A 1 259 ? -32.302 -3.842 11.718 1.00 72.25 259 LYS A N 1
ATOM 2176 C CA . LYS A 1 259 ? -32.507 -4.703 12.897 1.00 72.25 259 LYS A CA 1
ATOM 2177 C C . LYS A 1 259 ? -33.899 -5.330 12.930 1.00 72.25 259 LYS A C 1
ATOM 2179 O O . LYS A 1 259 ? -34.110 -6.251 13.715 1.00 72.25 259 LYS A O 1
ATOM 2184 N N . LEU A 1 260 ? -34.831 -4.843 12.106 1.00 82.25 260 LEU A N 1
ATOM 2185 C CA . LEU A 1 260 ? -36.116 -5.497 11.901 1.00 82.25 260 LEU A CA 1
ATOM 2186 C C . LEU A 1 260 ? -35.844 -6.825 11.196 1.00 82.25 260 LEU A C 1
ATOM 2188 O O . LEU A 1 260 ? -35.469 -6.862 10.026 1.00 82.25 260 LEU A O 1
ATOM 2192 N N . LYS A 1 261 ? -35.964 -7.913 11.948 1.00 86.75 261 LYS A N 1
ATOM 2193 C CA . LYS A 1 261 ? -35.877 -9.262 11.402 1.00 86.75 261 LYS A CA 1
ATOM 2194 C C . LYS A 1 261 ? -37.255 -9.675 10.914 1.00 86.75 261 LYS A C 1
ATOM 2196 O O . LYS A 1 261 ? -38.264 -9.236 11.461 1.00 86.75 261 LYS A O 1
ATOM 2201 N N . PHE A 1 262 ? -37.279 -10.529 9.897 1.00 90.81 262 PHE A N 1
ATOM 2202 C CA . PHE A 1 262 ? -38.517 -11.174 9.494 1.00 90.81 262 PHE A CA 1
ATOM 2203 C C . PHE A 1 262 ? -39.098 -11.940 10.696 1.00 90.81 262 PHE A C 1
ATOM 2205 O O . PHE A 1 262 ? -38.338 -12.685 11.330 1.00 90.81 262 PHE A O 1
ATOM 2212 N N . PRO A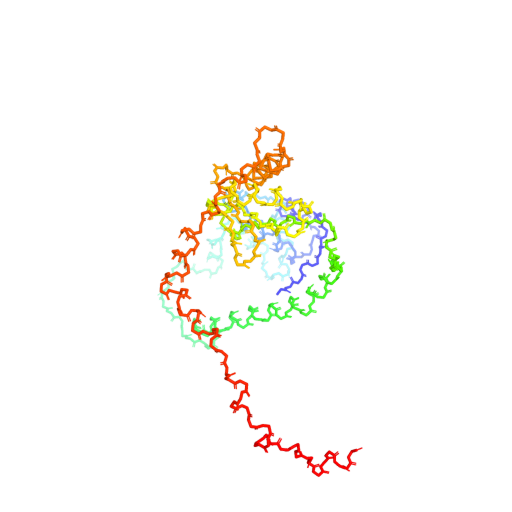 1 263 ? -40.384 -11.740 11.041 1.00 94.19 263 PRO A N 1
ATOM 2213 C CA . PRO A 1 263 ? -41.002 -12.436 12.158 1.00 94.19 263 PRO A CA 1
ATOM 2214 C C . PRO A 1 263 ? -40.868 -13.946 11.999 1.00 94.19 263 PRO A C 1
ATOM 2216 O O . PRO A 1 263 ? -41.128 -14.500 10.933 1.00 94.19 263 PRO A O 1
ATOM 2219 N N . GLU A 1 264 ? -40.452 -14.619 13.066 1.00 93.56 264 GLU A N 1
ATOM 2220 C CA . GLU A 1 264 ? -40.275 -16.069 13.041 1.00 93.56 264 GLU A CA 1
ATOM 2221 C C . GLU A 1 264 ? -41.603 -16.795 12.815 1.00 93.56 264 GLU A C 1
ATOM 2223 O O . GLU A 1 264 ? -41.659 -17.732 12.028 1.00 93.56 264 GLU A O 1
ATOM 2228 N N . GLU A 1 265 ? -42.679 -16.271 13.397 1.00 95.25 265 GLU A N 1
ATOM 2229 C CA . GLU A 1 265 ? -44.054 -16.758 13.241 1.00 95.25 265 GLU A CA 1
ATOM 2230 C C . GLU A 1 265 ? -44.567 -16.684 11.796 1.00 95.25 265 GLU A C 1
ATOM 2232 O O . GLU A 1 265 ? -45.494 -17.397 11.427 1.00 95.25 265 GLU A O 1
ATOM 2237 N N . TRP A 1 266 ? -43.984 -15.820 10.959 1.00 94.81 266 TRP A N 1
ATOM 2238 C CA . TRP A 1 266 ? -44.383 -15.679 9.556 1.00 94.81 266 TRP A CA 1
ATOM 2239 C C . TRP A 1 266 ? -43.616 -16.618 8.632 1.00 94.81 266 TRP A C 1
ATOM 2241 O O . TRP A 1 266 ? -43.895 -16.671 7.432 1.00 94.81 266 TRP A O 1
ATOM 2251 N N . LYS A 1 267 ? -42.621 -17.345 9.153 1.00 95.12 267 LYS A N 1
ATOM 2252 C CA . LYS A 1 267 ? -41.918 -18.348 8.361 1.00 95.12 267 LYS A CA 1
ATOM 2253 C C . LYS A 1 267 ? -42.896 -19.487 8.093 1.00 95.12 267 LYS A C 1
ATOM 2255 O O . LYS A 1 267 ? -43.382 -20.119 9.023 1.00 95.12 267 LYS A O 1
ATOM 2260 N N . ARG A 1 268 ? -43.144 -19.767 6.816 1.00 93.94 268 ARG A N 1
ATOM 2261 C CA . ARG A 1 268 ? -43.911 -20.928 6.359 1.00 93.94 268 ARG A CA 1
ATOM 2262 C C . ARG A 1 268 ? -42.947 -21.959 5.782 1.00 93.94 268 ARG A C 1
ATOM 2264 O O . ARG A 1 268 ? -42.669 -21.921 4.587 1.00 93.94 268 ARG A O 1
ATOM 2271 N N . PRO A 1 269 ? -42.361 -22.839 6.613 1.00 92.31 269 PRO A N 1
ATOM 2272 C CA . PRO A 1 269 ? -41.442 -23.863 6.120 1.00 92.31 269 PRO A CA 1
ATOM 2273 C C . PRO A 1 269 ? -42.144 -24.869 5.196 1.00 92.31 269 PRO A C 1
ATOM 2275 O O . PRO A 1 269 ? -41.496 -25.480 4.358 1.00 92.31 269 PRO A O 1
ATOM 2278 N N . GLU A 1 270 ? -43.464 -25.009 5.310 1.00 92.06 270 GLU A N 1
ATOM 2279 C CA . GLU A 1 270 ? -44.306 -25.815 4.418 1.00 92.06 270 GLU A CA 1
ATOM 2280 C C . GLU A 1 270 ? -44.342 -25.306 2.968 1.00 92.06 270 GLU A C 1
ATOM 2282 O O . GLU A 1 270 ? -44.380 -26.115 2.043 1.00 92.06 270 GLU A O 1
ATOM 2287 N N . ASP A 1 271 ? -44.233 -23.988 2.772 1.00 92.06 271 ASP A N 1
ATOM 2288 C CA . ASP A 1 271 ? -44.146 -23.347 1.454 1.00 92.06 271 ASP A CA 1
ATOM 2289 C C . ASP A 1 271 ? -42.716 -23.397 0.876 1.00 92.06 271 ASP A C 1
ATOM 2291 O O . ASP A 1 271 ? -42.471 -22.928 -0.240 1.00 92.06 271 ASP A O 1
ATOM 2295 N N . ALA A 1 272 ? -41.742 -23.945 1.617 1.00 91.31 272 ALA A N 1
ATOM 2296 C CA . ALA A 1 272 ? -40.374 -24.050 1.134 1.00 91.31 272 ALA A CA 1
ATOM 2297 C C . ALA A 1 272 ? -40.308 -25.007 -0.074 1.00 91.31 272 ALA A C 1
ATOM 2299 O O . ALA A 1 272 ? -40.863 -26.111 -0.032 1.00 91.31 272 ALA A O 1
ATOM 2300 N N . PRO A 1 273 ? -39.614 -24.628 -1.164 1.00 91.06 273 PRO A N 1
ATOM 2301 C CA . PRO A 1 273 ? -39.479 -25.495 -2.323 1.00 91.06 273 PRO A CA 1
ATOM 2302 C C . PRO A 1 273 ? -38.742 -26.773 -1.918 1.00 91.06 273 PRO A C 1
ATOM 2304 O O . PRO A 1 273 ? -37.594 -26.732 -1.479 1.00 91.06 273 PRO A O 1
ATOM 2307 N N . LYS A 1 274 ? -39.407 -27.918 -2.079 1.00 87.44 274 LYS A N 1
ATOM 2308 C CA . LYS A 1 274 ? -38.776 -29.227 -1.889 1.00 87.44 274 LYS A CA 1
ATOM 2309 C C . LYS A 1 274 ? -37.628 -29.383 -2.883 1.00 87.44 274 LYS A C 1
ATOM 2311 O O . LYS A 1 274 ? -37.753 -28.962 -4.037 1.00 87.44 274 LYS A O 1
ATOM 2316 N N . GLU A 1 275 ? -36.538 -30.005 -2.441 1.00 85.44 275 GLU A N 1
ATOM 2317 C CA . GLU A 1 275 ? -35.401 -30.311 -3.307 1.00 85.44 275 GLU A CA 1
ATOM 2318 C C . GLU A 1 275 ? -35.872 -31.118 -4.518 1.00 85.44 275 GLU A C 1
ATOM 2320 O O . GLU A 1 275 ? -36.443 -32.204 -4.395 1.00 85.44 275 GLU A O 1
ATOM 2325 N N . ARG A 1 276 ? -35.659 -30.557 -5.707 1.00 83.12 276 ARG A N 1
ATOM 2326 C CA . ARG A 1 276 ? -35.936 -31.234 -6.969 1.00 83.12 276 ARG A CA 1
ATOM 2327 C C . ARG A 1 276 ? -34.651 -31.929 -7.385 1.00 83.12 276 ARG A C 1
ATOM 2329 O O . ARG A 1 276 ? -33.719 -31.256 -7.807 1.00 83.12 276 ARG A O 1
ATOM 2336 N N . LYS A 1 277 ? -34.602 -33.253 -7.260 1.00 84.31 277 LYS A N 1
ATOM 2337 C CA . LYS A 1 27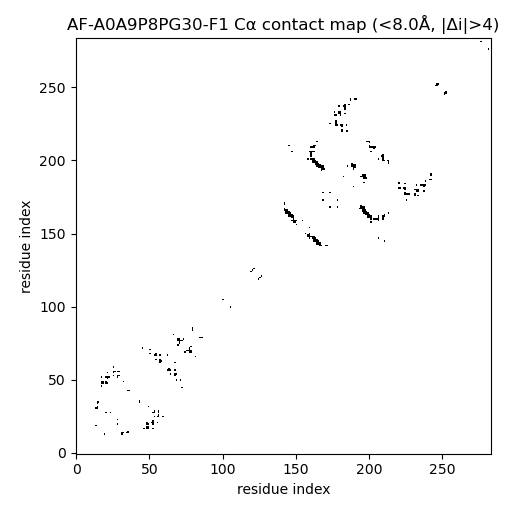7 ? -33.512 -34.040 -7.847 1.00 84.31 277 LYS A CA 1
ATOM 2338 C C . LYS A 1 277 ? -33.682 -34.038 -9.359 1.00 84.31 277 LYS A C 1
ATOM 2340 O O . LYS A 1 277 ? -34.775 -34.346 -9.846 1.00 84.31 277 LYS A O 1
ATOM 2345 N N . SER A 1 278 ? -32.645 -33.648 -10.093 1.00 87.12 278 SER A N 1
ATOM 2346 C CA . SER A 1 278 ? -32.658 -33.817 -11.540 1.00 87.12 278 SER A CA 1
ATOM 2347 C C . SER A 1 278 ? -32.474 -35.297 -11.879 1.00 87.12 278 SER A C 1
ATOM 2349 O O . SER A 1 278 ? -31.969 -36.079 -11.076 1.00 87.12 278 SER A O 1
ATOM 2351 N N . VAL A 1 279 ? -32.901 -35.700 -13.075 1.00 85.50 279 VAL A N 1
ATOM 2352 C CA . VAL A 1 279 ? -32.713 -37.081 -13.545 1.00 85.50 279 VAL A CA 1
ATOM 2353 C C . VAL A 1 279 ? -31.223 -37.434 -13.631 1.00 85.50 279 VAL A C 1
ATOM 2355 O O . VAL A 1 279 ? -30.865 -38.578 -13.396 1.00 85.50 279 VAL A O 1
ATOM 2358 N N . LEU A 1 280 ? -30.355 -36.452 -13.899 1.00 85.69 280 LEU A N 1
ATOM 2359 C CA . LEU A 1 280 ? -28.902 -36.636 -13.925 1.00 85.69 280 LEU A CA 1
ATOM 2360 C C . LEU A 1 280 ? -28.334 -36.903 -12.523 1.00 85.69 280 LEU A C 1
ATOM 2362 O O . LEU A 1 280 ? -27.547 -37.829 -12.373 1.00 85.69 280 LEU A O 1
ATOM 2366 N N . ASP A 1 281 ? -28.825 -36.205 -11.492 1.00 87.38 281 ASP A N 1
ATOM 2367 C CA . ASP A 1 281 ? -28.424 -36.431 -10.087 1.00 87.38 281 ASP A CA 1
ATOM 2368 C C . ASP A 1 281 ? -28.878 -37.797 -9.531 1.00 87.38 281 ASP A C 1
ATOM 2370 O O . ASP A 1 281 ? -28.529 -38.162 -8.411 1.00 87.38 281 ASP A O 1
ATOM 2374 N N . LEU A 1 282 ? -29.744 -38.514 -10.258 1.00 81.44 282 LEU A N 1
ATOM 2375 C CA . LEU A 1 282 ? -30.209 -39.864 -9.916 1.00 81.44 282 LEU A CA 1
ATOM 2376 C C . LEU A 1 282 ? -29.475 -40.960 -10.701 1.00 81.44 282 LEU A C 1
ATOM 2378 O O . LEU A 1 282 ? -29.663 -42.138 -10.399 1.00 81.44 282 LEU A O 1
ATOM 2382 N N . ILE A 1 283 ? -28.730 -40.576 -11.741 1.00 83.69 283 ILE A N 1
ATOM 2383 C CA . ILE A 1 283 ? -28.013 -41.486 -12.640 1.00 83.69 283 ILE A CA 1
ATOM 2384 C C . ILE A 1 283 ? -26.514 -41.548 -12.294 1.00 83.69 283 ILE A C 1
ATOM 2386 O O . ILE A 1 283 ? -25.908 -42.592 -12.531 1.00 83.69 283 ILE A O 1
ATOM 2390 N N . GLU A 1 284 ? -25.931 -40.476 -11.742 1.00 64.44 284 GLU A N 1
ATOM 2391 C CA . GLU A 1 284 ? -24.611 -40.503 -11.074 1.00 64.44 284 GLU A CA 1
ATOM 2392 C C . GLU A 1 284 ? -24.663 -41.198 -9.703 1.00 64.44 284 GLU A C 1
ATOM 2394 O O . GLU A 1 284 ? -23.691 -41.926 -9.391 1.00 64.44 284 GLU A O 1
#